Protein AF-A0A9E5MM78-F1 (afdb_monomer)

Mean predicted aligned error: 7.5 Å

pLDDT: mean 88.52, std 11.41, range [30.41, 98.44]

Solvent-accessible surface area (backbone atoms only — not comparable to full-atom values): 12948 Å² total; per-residue (Å²): 134,54,75,70,56,55,54,50,53,49,54,50,40,41,48,55,52,47,56,55,36,71,78,49,57,74,68,38,81,74,36,42,69,64,54,48,19,64,72,56,70,44,56,60,71,53,48,53,52,39,47,53,52,35,34,74,68,32,41,31,45,81,45,82,66,92,92,35,31,38,22,24,32,66,62,52,69,67,60,52,31,53,54,52,28,59,53,51,69,74,44,94,70,60,67,64,60,58,55,50,52,53,42,56,51,48,27,53,50,39,29,60,43,4,70,64,51,43,72,68,46,35,54,49,31,52,51,53,46,53,58,56,68,68,59,55,59,77,56,42,67,66,57,53,51,52,50,52,50,52,51,50,54,54,51,46,63,72,61,68,46,66,70,61,51,52,55,50,48,31,53,48,55,32,44,51,71,76,53,60,81,80,60,79,89,45,55,86,36,70,71,43,29,52,47,45,52,52,46,48,55,32,50,49,51,28,39,46,16,27,44,75,33,38,34,70,56,12,34,54,31,42,50,52,43,49,51,51,52,49,44,73,69,55,62,84,78,81,126

Radius of gyration: 24.14 Å; Cα contacts (8 Å, |Δi|>4): 253; chains: 1; bounding box: 54×36×67 Å

Sequence (239 aa):
MSPKQAKNNMNTAAQELRDLIWNRSDGDLLGSEDDLTDLLRVSRPTVRQVARLLEREGLLKVKRGINGGYFASRPSVEVIENSVSAYLKMLDVDTEDVTEIASVMWMTIVKKAASSPTEETRQLMAKLRSDVLSVTDEATFDDILAIEEENRREIFKLINSPYIELIFHINRTFTFTQFPSIPASLDGSEEHREFVRAWRKAKLLEIEAISEGDVALGEMVARHNRNLFHKRLWGHGRL

InterPro domains:
  IPR000524 Transcription regulator HTH, GntR [PF00392] (12-65)
  IPR000524 Transcription regulator HTH, GntR [PR00035] (30-44)
  IPR000524 Transcription regulator HTH, GntR [PR00035] (44-60)
  IPR000524 Transcription regulator HTH, GntR [PS50949] (7-75)
  IPR000524 Transcription regulator HTH, GntR [SM00345] (13-72)
  IPR036388 Winged helix-lik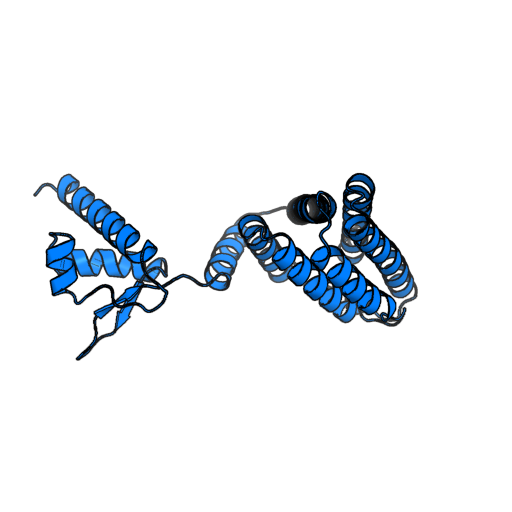e DNA-binding domain superfamily [G3DSA:1.10.10.10] (10-153)
  IPR036390 Winged helix DNA-binding domain superfamily [SSF46785] (7-76)

Organism: NCBI:txid1470433

Secondary structure (DSSP, 8-state):
--HHHHHHHHHHHHHHHHHHHHTS-TT-EEE-HHHHHHHHTS-HHHHHHHHHHHHHTTSEEEEPSTT-EEEE----HHHHHHHHHHHHTTS---HHHHHHHHHHHHHHHHHHHHTS--HHHHHHHHHHHHHHHH--TT--HHHHHHHHHHHHHHHHHHHT-HHHHHHHHHHHHHHHHHS----GGGTTSHHHHHHHHHHHHHHHHHHHHHHHT-HHHHHHHHHHHHHHHHHHHHTTS--

Nearest PDB structures (foldseek):
  6wfq-assembly1_C  TM=6.690E-01  e=3.239E-07  Escherichia coli
  6on4-assembly1_B  TM=5.024E-01  e=2.656E-07  Escherichia coli K-12
  2di3-assembly1_B  TM=5.887E-01  e=1.100E-05  Corynebacterium glutamicum
  7u5q-assembly2_B  TM=4.867E-01  e=9.474E-06  Brucella melitensis ATCC 23457
  3cuo-assembly2_C  TM=5.024E-01  e=5.246E-01  unclassified

Foldseek 3Di:
DDPVVVVVLLVQLLVVVLVLLVVDDAFAFSDALVVSCVVSVHDSVSSVVSQVVCVVVQQWDFDDDDPTHITGGDDDLVNVLVVLLVVVVVPPDDPVVLLVVLLVLQLVLLLLLLQDPDPVLLVLLVVLLVLLVPDDLLDAPVNVVVSVVVNVVVSCVVSVDVVSVSVSSSSVSNCCVVPPFDQRVCRPPPVSSVLSVQLSVLSNQLSVSSNNSVSVSNSVSSNVNSVSVCCSRPVVPDD

Structure (mmCIF, N/CA/C/O backbone):
data_AF-A0A9E5MM78-F1
#
_entry.id   AF-A0A9E5MM78-F1
#
loop_
_atom_site.group_PDB
_atom_site.id
_atom_site.type_symbol
_atom_site.label_atom_id
_atom_site.label_alt_id
_atom_site.label_comp_id
_atom_site.label_asym_id
_atom_site.label_entity_id
_atom_site.label_seq_id
_atom_site.pdbx_PDB_ins_code
_atom_site.Cartn_x
_atom_site.Cartn_y
_atom_site.Cartn_z
_atom_site.occupancy
_atom_site.B_iso_or_equiv
_atom_site.auth_seq_id
_atom_site.auth_comp_id
_atom_site.auth_asym_id
_atom_site.auth_atom_id
_atom_site.pdbx_PDB_model_num
ATOM 1 N N . MET A 1 1 ? -14.854 -8.547 44.047 1.00 54.78 1 MET A N 1
ATOM 2 C CA . MET A 1 1 ? -14.703 -9.182 42.715 1.00 54.78 1 MET A CA 1
ATOM 3 C C . MET A 1 1 ? -13.436 -10.022 42.698 1.00 54.78 1 MET A C 1
ATOM 5 O O . MET A 1 1 ? -12.435 -9.572 43.238 1.00 54.78 1 MET A O 1
ATOM 9 N N . SER A 1 2 ? -13.466 -11.214 42.095 1.00 61.72 2 SER A N 1
ATOM 10 C CA . SER A 1 2 ? -12.255 -12.030 41.896 1.00 61.72 2 SER A CA 1
ATOM 11 C C . SER A 1 2 ? -11.319 -11.383 40.854 1.00 61.72 2 SER A C 1
ATOM 13 O O . SER A 1 2 ? -11.825 -10.796 39.892 1.00 61.72 2 SER A O 1
ATOM 15 N N . PRO A 1 3 ? -9.979 -11.520 40.962 1.00 64.44 3 PRO A N 1
ATOM 16 C CA . PRO A 1 3 ? -9.029 -11.012 39.963 1.00 64.44 3 PRO A CA 1
ATOM 17 C C . PRO A 1 3 ? -9.338 -11.473 38.529 1.00 64.44 3 PRO A C 1
ATOM 19 O O . PRO A 1 3 ? -9.162 -10.718 37.574 1.00 64.44 3 PRO A O 1
ATOM 22 N N . LYS A 1 4 ? -9.869 -12.695 38.372 1.00 61.25 4 LYS A N 1
ATOM 23 C CA . LYS A 1 4 ? -10.260 -13.264 37.071 1.00 61.25 4 LYS A CA 1
ATOM 24 C C . LYS A 1 4 ? -11.494 -12.569 36.477 1.00 61.25 4 LYS A C 1
ATOM 26 O O . LYS A 1 4 ? -11.539 -12.347 35.273 1.00 61.25 4 LYS A O 1
ATOM 31 N N . GLN A 1 5 ? -12.457 -12.170 37.314 1.00 63.44 5 GLN A N 1
ATOM 32 C CA . GLN A 1 5 ? -13.645 -11.408 36.895 1.00 63.44 5 GLN A CA 1
ATOM 33 C C . GLN A 1 5 ? -13.299 -9.958 36.541 1.00 63.44 5 GLN A C 1
ATOM 35 O O . GLN A 1 5 ? -13.778 -9.449 35.536 1.00 63.44 5 GLN A O 1
ATOM 40 N N . ALA A 1 6 ? -12.424 -9.308 37.315 1.00 64.12 6 ALA A N 1
ATOM 41 C CA . ALA A 1 6 ? -11.963 -7.951 37.011 1.00 64.12 6 ALA A CA 1
ATOM 42 C C . ALA A 1 6 ? -11.225 -7.878 35.663 1.00 64.12 6 ALA A C 1
ATOM 44 O O . ALA A 1 6 ? -11.483 -6.980 34.863 1.00 64.12 6 ALA A O 1
ATOM 45 N N . LYS A 1 7 ? -10.365 -8.864 35.375 1.00 66.06 7 LYS A N 1
ATOM 46 C CA . LYS A 1 7 ? -9.655 -8.964 34.092 1.00 66.06 7 LYS A CA 1
ATOM 47 C C . LYS A 1 7 ? -10.608 -9.214 32.914 1.00 66.06 7 LYS A C 1
ATOM 49 O O . LYS A 1 7 ? -10.404 -8.653 31.843 1.00 66.06 7 LYS A O 1
ATOM 54 N N . ASN A 1 8 ? -11.667 -9.999 33.124 1.00 75.25 8 ASN A N 1
ATOM 55 C CA . ASN A 1 8 ? -12.680 -10.263 32.100 1.00 75.25 8 ASN A CA 1
ATOM 56 C C . ASN A 1 8 ? -13.515 -9.011 31.770 1.00 75.25 8 ASN A C 1
ATOM 58 O O . ASN A 1 8 ? -13.733 -8.702 30.601 1.00 75.25 8 ASN A O 1
ATOM 62 N N . ASN A 1 9 ? -13.901 -8.239 32.791 1.00 82.88 9 ASN A N 1
ATOM 63 C CA . ASN A 1 9 ? -14.647 -6.991 32.605 1.00 82.88 9 ASN A CA 1
ATOM 64 C C . ASN A 1 9 ? -13.817 -5.927 31.872 1.00 82.88 9 ASN A C 1
ATOM 66 O O . ASN A 1 9 ? -14.345 -5.222 31.021 1.00 82.88 9 ASN A O 1
ATOM 70 N N . MET A 1 10 ? -12.513 -5.838 32.152 1.00 88.12 10 MET A N 1
ATOM 71 C CA . MET A 1 10 ? -11.621 -4.906 31.453 1.00 88.12 10 MET A CA 1
ATOM 72 C C . MET A 1 10 ? -11.446 -5.269 29.972 1.00 88.12 10 MET A C 1
ATOM 74 O O . MET A 1 10 ? -11.490 -4.384 29.124 1.00 88.12 10 MET A O 1
ATOM 78 N N . ASN A 1 11 ? -11.274 -6.555 29.649 1.00 90.75 11 ASN A N 1
ATOM 79 C CA . ASN A 1 11 ? -11.184 -7.003 28.257 1.00 90.75 11 ASN A CA 1
ATOM 80 C C . ASN A 1 11 ? -12.489 -6.743 27.491 1.00 90.75 11 ASN A C 1
ATOM 82 O O . ASN A 1 11 ? -12.440 -6.317 26.342 1.00 90.75 11 ASN A O 1
ATOM 86 N N . THR A 1 12 ? -13.635 -6.961 28.141 1.00 94.25 12 THR A N 1
ATOM 87 C CA . THR A 1 12 ? -14.959 -6.694 27.557 1.00 94.25 12 THR A CA 1
ATOM 88 C C . THR A 1 12 ? -15.141 -5.202 27.282 1.00 94.25 12 THR A C 1
ATOM 90 O O . THR A 1 12 ? -15.419 -4.829 26.150 1.00 94.25 12 THR A O 1
ATOM 93 N N . ALA A 1 13 ? -14.854 -4.338 28.263 1.00 94.88 13 ALA A N 1
ATOM 94 C CA . ALA A 1 13 ? -14.911 -2.886 28.086 1.00 94.88 13 ALA A CA 1
ATOM 95 C C . ALA A 1 13 ? -13.942 -2.383 26.999 1.00 94.88 13 ALA A C 1
ATOM 97 O O . ALA A 1 13 ? -14.259 -1.454 26.262 1.00 94.88 13 ALA A O 1
ATOM 98 N N . ALA A 1 14 ? -12.764 -3.004 26.869 1.00 95.25 14 ALA A N 1
ATOM 99 C CA . ALA A 1 14 ? -11.843 -2.705 25.776 1.00 95.25 14 ALA A CA 1
ATOM 100 C C . ALA A 1 14 ? -12.408 -3.097 24.412 1.00 95.25 14 ALA A C 1
ATOM 102 O O . ALA A 1 14 ? -12.233 -2.347 23.457 1.00 95.25 14 ALA A O 1
ATOM 103 N N . GLN A 1 15 ? -13.083 -4.241 24.313 1.00 95.81 15 GLN A N 1
ATOM 104 C CA . GLN A 1 15 ? -13.717 -4.664 23.071 1.00 95.81 15 GLN A CA 1
ATOM 105 C C . GLN A 1 15 ? -14.887 -3.750 22.690 1.00 95.81 15 GLN A C 1
ATOM 107 O O . GLN A 1 15 ? -14.923 -3.273 21.563 1.00 95.81 15 GLN A O 1
ATOM 112 N N . GLU A 1 16 ? -15.766 -3.412 23.634 1.00 96.00 16 GLU A N 1
ATOM 113 C CA . GLU A 1 16 ? -16.890 -2.496 23.392 1.00 96.00 16 GLU A CA 1
ATOM 114 C C . GLU A 1 16 ? -16.418 -1.096 22.971 1.00 96.00 16 GLU A C 1
ATOM 116 O O . GLU A 1 16 ? -16.969 -0.498 22.045 1.00 96.00 16 GLU A O 1
ATOM 121 N N . LEU A 1 17 ? -15.360 -0.569 23.601 1.00 96.12 17 LEU A N 1
ATOM 122 C CA . LEU A 1 17 ? -14.796 0.717 23.193 1.00 96.12 17 LEU A CA 1
ATOM 123 C C . LEU A 1 17 ? -14.136 0.640 21.806 1.00 96.12 17 LEU A C 1
ATOM 125 O O . LEU A 1 17 ? -14.220 1.609 21.052 1.00 96.12 17 LEU A O 1
ATOM 129 N N . ARG A 1 18 ? -13.534 -0.498 21.425 1.00 95.75 18 ARG A N 1
ATOM 130 C CA . ARG A 1 18 ? -13.067 -0.712 20.042 1.00 95.75 18 ARG A CA 1
ATOM 131 C C . ARG A 1 18 ? -14.227 -0.720 19.049 1.00 95.75 18 ARG A C 1
ATOM 133 O O . ARG A 1 18 ? -14.139 -0.031 18.036 1.00 95.75 18 ARG A O 1
ATOM 140 N N . ASP A 1 19 ? -15.318 -1.413 19.366 1.00 95.44 19 ASP A N 1
ATOM 141 C CA . ASP A 1 19 ? -16.523 -1.442 18.530 1.00 95.44 19 ASP A CA 1
ATOM 142 C C . ASP A 1 19 ? -17.092 -0.030 18.326 1.00 95.44 19 ASP A C 1
ATOM 144 O O . ASP A 1 19 ? -17.461 0.346 17.210 1.00 95.44 19 ASP A O 1
ATOM 148 N N . LEU A 1 20 ? -17.097 0.797 19.376 1.00 95.38 20 LEU A N 1
ATOM 149 C CA . LEU A 1 20 ? -17.487 2.203 19.272 1.00 95.38 20 LEU A CA 1
ATOM 150 C C . LEU A 1 20 ? -16.555 2.992 18.337 1.00 95.38 20 LEU A C 1
ATOM 152 O O . LEU A 1 20 ? -17.039 3.743 17.491 1.00 95.38 20 LEU A O 1
ATOM 156 N N . ILE A 1 21 ? -15.236 2.815 18.468 1.00 96.06 21 ILE A N 1
ATOM 157 C CA . ILE A 1 21 ? -14.229 3.491 17.633 1.00 96.06 21 ILE A CA 1
ATOM 158 C C . ILE A 1 21 ? -14.397 3.123 16.151 1.00 96.06 21 ILE A C 1
ATOM 160 O O . ILE A 1 21 ? -14.343 4.008 15.297 1.00 96.06 21 ILE A O 1
ATOM 164 N N . TRP A 1 22 ? -14.634 1.849 15.822 1.00 92.94 22 TRP A N 1
ATOM 165 C CA . TRP A 1 22 ? -14.784 1.402 14.428 1.00 92.94 22 TRP A CA 1
ATOM 166 C C . TRP A 1 22 ? -15.995 2.015 13.716 1.00 92.94 22 TRP A C 1
ATOM 168 O O . TRP A 1 22 ? -15.970 2.177 12.496 1.00 92.94 22 TRP A O 1
ATOM 178 N N . ASN A 1 23 ? -17.013 2.428 14.474 1.00 93.62 23 ASN A N 1
ATOM 179 C CA . ASN A 1 23 ? -18.215 3.096 13.969 1.00 93.62 23 ASN A CA 1
ATOM 180 C C . ASN A 1 23 ? -18.102 4.635 13.940 1.00 93.62 23 ASN A C 1
ATOM 182 O O . ASN A 1 23 ? -19.111 5.338 13.811 1.00 93.62 23 ASN A O 1
ATOM 186 N N . ARG A 1 24 ? -16.887 5.175 14.083 1.00 94.19 24 ARG A N 1
ATOM 187 C CA . ARG A 1 24 ? -16.601 6.613 14.081 1.00 94.19 24 ARG A CA 1
ATOM 188 C C . ARG A 1 24 ? -15.549 6.987 13.036 1.00 94.19 24 ARG A C 1
ATOM 190 O O . ARG A 1 24 ? -14.736 6.163 12.593 1.00 94.19 24 ARG A O 1
ATOM 197 N N . SER A 1 25 ? -15.594 8.246 12.617 1.00 93.75 25 SER A N 1
ATOM 198 C CA . SER A 1 25 ? -14.561 8.853 11.781 1.00 93.75 25 SER A CA 1
ATOM 199 C C . SER A 1 25 ? -13.344 9.203 12.634 1.00 93.75 25 SER A C 1
ATOM 201 O O . SER A 1 25 ? -13.445 9.362 13.852 1.00 93.75 25 SER A O 1
ATOM 203 N N . ASP A 1 26 ? -12.175 9.303 12.002 1.00 94.06 26 ASP A N 1
ATOM 204 C CA . ASP A 1 26 ? -10.974 9.771 12.695 1.00 94.06 26 ASP A CA 1
ATOM 205 C C . ASP A 1 26 ? -11.213 11.166 13.298 1.00 94.06 26 ASP A C 1
ATOM 207 O O . ASP A 1 26 ? -11.726 12.060 12.628 1.00 94.06 26 ASP A O 1
ATOM 211 N N . GLY A 1 27 ? -10.867 11.344 14.574 1.00 94.38 27 GLY A N 1
ATOM 212 C CA . GLY A 1 27 ? -11.044 12.603 15.295 1.00 94.38 27 GLY A CA 1
ATOM 213 C C . GLY A 1 27 ? -12.432 12.844 15.900 1.00 94.38 27 GLY A C 1
ATOM 214 O O . GLY A 1 27 ? -12.582 13.835 16.617 1.00 94.38 27 GLY A O 1
ATOM 215 N N . ASP A 1 28 ? -13.415 11.964 15.686 1.00 96.44 28 ASP A N 1
ATOM 216 C CA . ASP A 1 28 ? -14.741 12.088 16.304 1.00 96.44 28 ASP A CA 1
ATOM 217 C C . ASP A 1 28 ? -14.668 11.957 17.833 1.00 96.44 28 ASP A C 1
ATOM 219 O O . ASP A 1 28 ? -13.920 11.138 18.375 1.00 96.44 28 ASP A O 1
ATOM 223 N N . LEU A 1 29 ? -15.492 12.731 18.546 1.00 95.62 29 LEU A N 1
ATOM 224 C CA . LEU A 1 29 ? -15.640 12.607 19.996 1.00 95.62 29 LEU A CA 1
ATOM 225 C C . LEU A 1 29 ? -16.394 11.309 20.341 1.00 95.62 29 LEU A C 1
ATOM 227 O O . LEU A 1 29 ? -17.525 11.096 19.906 1.00 95.62 29 LEU A O 1
ATOM 231 N N . LEU A 1 30 ? -15.774 10.463 21.163 1.00 96.31 30 LEU A N 1
ATOM 232 C CA . LEU A 1 30 ? -16.371 9.244 21.720 1.00 96.31 30 LEU A CA 1
ATOM 233 C C . LEU A 1 30 ? -17.187 9.540 22.983 1.00 96.31 30 LEU A C 1
ATOM 235 O O . LEU A 1 30 ? -18.154 8.840 23.264 1.00 96.31 30 LEU A O 1
ATOM 239 N N . GLY A 1 31 ? -16.787 10.570 23.732 1.00 95.69 31 GLY A N 1
ATOM 240 C CA . GLY A 1 31 ? -17.445 11.019 24.956 1.00 95.69 31 GLY A CA 1
ATOM 241 C C . GLY A 1 31 ? -16.460 11.564 25.988 1.00 95.69 31 GLY A C 1
ATOM 242 O O . GLY A 1 31 ? -15.235 11.533 25.807 1.00 95.69 31 GLY A O 1
ATOM 243 N N . SER A 1 32 ? -17.006 12.073 27.086 1.00 95.44 32 SER A N 1
ATOM 244 C CA . SER A 1 32 ? -16.267 12.366 28.310 1.00 95.44 32 SER A CA 1
ATOM 245 C C . SER A 1 32 ? -15.936 11.081 29.085 1.00 95.44 32 SER A C 1
ATOM 247 O O . SER A 1 32 ? -16.366 9.981 28.743 1.00 95.44 32 SER A O 1
ATOM 249 N N . GLU A 1 33 ? -15.147 11.205 30.154 1.00 94.62 33 GLU A N 1
ATOM 250 C CA . GLU A 1 33 ? -14.875 10.072 31.050 1.00 94.62 33 GLU A CA 1
ATOM 251 C C . GLU A 1 33 ? -16.143 9.529 31.709 1.00 94.62 33 GLU A C 1
ATOM 253 O O . GLU A 1 33 ? -16.241 8.323 31.937 1.00 94.62 33 GLU A O 1
ATOM 258 N N . ASP A 1 34 ? -17.100 10.409 31.994 1.00 94.06 34 ASP A N 1
ATOM 259 C CA . ASP A 1 34 ? -18.373 10.032 32.595 1.00 94.06 34 ASP A CA 1
ATOM 260 C C . ASP A 1 34 ? -19.259 9.311 31.584 1.00 94.06 34 ASP A C 1
ATOM 262 O O . ASP A 1 34 ? -19.712 8.206 31.874 1.00 94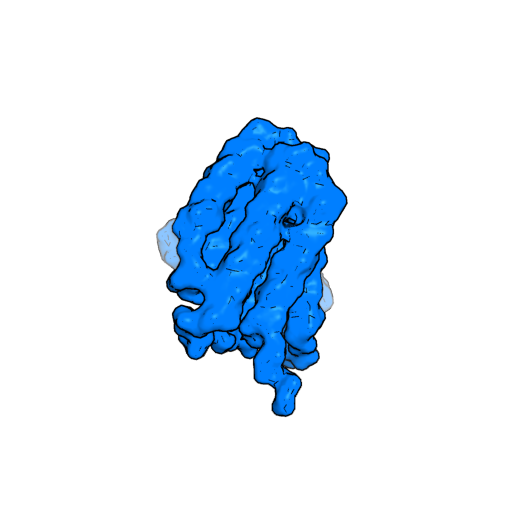.06 34 ASP A O 1
ATOM 266 N N . ASP A 1 35 ? -19.357 9.827 30.355 1.00 96.00 35 ASP A N 1
ATOM 267 C CA . ASP A 1 35 ? -20.109 9.162 29.282 1.00 96.00 35 ASP A CA 1
ATOM 268 C C . ASP A 1 35 ? -19.596 7.735 29.034 1.00 96.00 35 ASP A C 1
ATOM 270 O O . ASP A 1 35 ? -20.380 6.796 28.905 1.00 96.00 35 ASP A O 1
ATOM 274 N N . LEU A 1 36 ? -18.269 7.543 29.004 1.00 95.88 36 LEU A N 1
ATOM 275 C CA . LEU A 1 36 ? -17.674 6.219 28.804 1.00 95.88 36 LEU A CA 1
ATOM 276 C C . LEU A 1 36 ? -17.792 5.310 30.035 1.00 95.88 36 LEU A C 1
ATOM 278 O O . LEU A 1 36 ? -17.868 4.093 29.879 1.00 95.88 36 LEU A O 1
ATOM 282 N N . THR A 1 37 ? -17.809 5.870 31.247 1.00 95.56 37 THR A N 1
ATOM 283 C CA . THR A 1 37 ? -18.061 5.105 32.482 1.00 95.56 37 THR A CA 1
ATOM 284 C C . THR A 1 37 ? -19.475 4.530 32.457 1.00 95.56 37 THR A C 1
ATOM 286 O O . THR A 1 37 ? -19.656 3.338 32.719 1.00 95.56 37 THR A O 1
ATOM 289 N N . ASP A 1 38 ? -20.454 5.350 32.077 1.00 95.19 38 ASP A N 1
ATOM 290 C CA . ASP A 1 38 ? -21.859 4.957 31.997 1.00 95.19 38 ASP A CA 1
ATOM 291 C C . ASP A 1 38 ? -22.109 3.977 30.845 1.00 95.19 38 ASP A C 1
ATOM 293 O O . ASP A 1 38 ? -22.768 2.950 31.034 1.00 95.19 38 ASP A O 1
ATOM 297 N N . LEU A 1 39 ? -21.525 4.247 29.671 1.00 94.19 39 LEU A N 1
ATOM 298 C CA . LEU A 1 39 ? -21.649 3.398 28.486 1.00 94.19 39 LEU A CA 1
ATOM 299 C C . LEU A 1 39 ? -21.068 1.998 28.721 1.00 94.19 39 LEU A C 1
ATOM 301 O O . LEU A 1 39 ? -21.753 1.005 28.489 1.00 94.19 39 LEU A O 1
ATOM 305 N N . LEU A 1 40 ? -19.822 1.925 29.197 1.00 94.31 40 LEU A N 1
ATOM 306 C CA . LEU A 1 40 ? -19.086 0.667 29.371 1.00 94.31 40 LEU A CA 1
ATOM 307 C C . LEU A 1 40 ? -19.406 -0.022 30.707 1.00 94.31 40 LEU A C 1
ATOM 309 O O . LEU A 1 40 ? -18.948 -1.136 30.957 1.00 94.31 40 LEU A O 1
ATOM 313 N N . ARG A 1 41 ? -20.158 0.640 31.598 1.00 94.19 41 ARG A N 1
ATOM 314 C CA . ARG A 1 41 ? -20.539 0.146 32.935 1.00 94.19 41 ARG A CA 1
ATOM 315 C C . ARG A 1 41 ? -19.338 -0.295 33.778 1.00 94.19 41 ARG A C 1
ATOM 317 O O . ARG A 1 41 ? -19.388 -1.295 34.502 1.00 94.19 41 ARG A O 1
ATOM 324 N N . VAL A 1 42 ? -18.243 0.458 33.699 1.00 94.62 42 VAL A N 1
ATOM 325 C CA . VAL A 1 42 ? -17.013 0.215 34.466 1.00 94.62 42 VAL A CA 1
ATOM 326 C C . VAL A 1 42 ? -16.580 1.463 35.222 1.00 94.62 42 VAL A C 1
ATOM 328 O O . VAL A 1 42 ? -16.979 2.574 34.910 1.00 94.62 42 VAL A O 1
ATOM 331 N N . SER A 1 43 ? -15.731 1.294 36.235 1.00 94.62 43 SER A N 1
ATOM 332 C CA . SER A 1 43 ? -15.222 2.426 37.015 1.00 94.62 43 SER A CA 1
ATOM 333 C C . SER A 1 43 ? -14.342 3.367 36.176 1.00 94.62 43 SER A C 1
ATOM 335 O O . SER A 1 43 ? -13.636 2.907 35.275 1.00 94.62 43 SER A O 1
ATOM 337 N N . ARG A 1 44 ? -14.270 4.659 36.534 1.00 94.00 44 ARG A N 1
ATOM 338 C CA . ARG A 1 44 ? -13.367 5.633 35.882 1.00 94.00 44 ARG A CA 1
ATOM 339 C C . ARG A 1 44 ? -11.904 5.152 35.788 1.00 94.00 44 ARG A C 1
ATOM 341 O O . ARG A 1 44 ? -11.303 5.295 34.724 1.00 94.00 44 ARG A O 1
ATOM 348 N N . PRO A 1 45 ? -11.294 4.537 36.830 1.00 95.00 45 PRO A N 1
ATOM 349 C CA . PRO A 1 45 ? -9.964 3.937 36.696 1.00 95.00 45 PRO A CA 1
ATOM 350 C C . PRO A 1 45 ? -9.873 2.868 35.599 1.00 95.00 45 PRO A C 1
ATOM 352 O O . PRO A 1 45 ? -8.864 2.809 34.898 1.00 95.00 45 PRO A O 1
ATOM 355 N N . THR A 1 46 ? -10.916 2.052 35.427 1.00 94.50 46 THR A N 1
ATOM 356 C CA . THR A 1 46 ? -10.989 1.043 34.361 1.00 94.50 46 THR A CA 1
ATOM 357 C C . THR A 1 46 ? -11.104 1.701 32.988 1.00 94.50 46 THR A C 1
ATOM 359 O O . THR A 1 46 ? -10.349 1.319 32.099 1.00 94.50 46 THR A O 1
ATOM 362 N N . VAL A 1 47 ? -11.947 2.733 32.827 1.00 95.56 47 VAL A N 1
ATOM 363 C CA . VAL A 1 47 ? -12.020 3.525 31.581 1.00 95.56 47 VAL A CA 1
ATOM 364 C C . VAL A 1 47 ? -10.642 4.071 31.215 1.00 95.56 47 VAL A C 1
ATOM 366 O O . VAL A 1 47 ? -10.180 3.871 30.097 1.00 95.56 47 VAL A O 1
ATOM 369 N N . ARG A 1 48 ? -9.921 4.675 32.169 1.00 95.12 48 ARG A N 1
ATOM 370 C CA . ARG A 1 48 ? -8.561 5.194 31.938 1.00 95.12 48 ARG A CA 1
ATOM 371 C C . ARG A 1 48 ? -7.566 4.104 31.541 1.00 95.12 48 ARG A C 1
ATOM 373 O O . ARG A 1 48 ? -6.699 4.356 30.711 1.00 95.12 48 ARG A O 1
ATOM 380 N N . GLN A 1 49 ? -7.642 2.916 32.142 1.00 95.38 49 GLN A N 1
ATOM 381 C CA . GLN A 1 49 ? -6.768 1.791 31.784 1.00 95.38 49 GLN A CA 1
ATOM 382 C C . GLN A 1 49 ? -7.049 1.285 30.369 1.00 95.38 49 GLN A C 1
ATOM 384 O O . GLN A 1 49 ? -6.111 1.107 29.593 1.00 95.38 49 GLN A O 1
ATOM 389 N N . VAL A 1 50 ? -8.325 1.102 30.029 1.00 96.31 50 VAL A N 1
ATOM 390 C CA . VAL A 1 50 ? -8.756 0.700 28.689 1.00 96.31 50 VAL A CA 1
ATOM 391 C C . VAL A 1 50 ? -8.357 1.758 27.661 1.00 96.31 50 VAL A C 1
ATOM 393 O O . VAL A 1 50 ? -7.736 1.432 26.656 1.00 96.31 50 VAL A O 1
ATOM 396 N N . ALA A 1 51 ? -8.619 3.034 27.933 1.00 95.62 51 ALA A N 1
ATOM 397 C CA . ALA A 1 51 ? -8.256 4.122 27.037 1.00 95.62 51 ALA A CA 1
ATOM 398 C C . ALA A 1 51 ? -6.743 4.212 26.807 1.00 95.62 51 ALA A C 1
ATOM 400 O O . ALA A 1 51 ? -6.325 4.376 25.671 1.00 95.62 51 ALA A O 1
ATOM 401 N N . ARG A 1 52 ? -5.911 4.032 27.845 1.00 94.44 52 ARG A N 1
ATOM 402 C CA . ARG A 1 52 ? -4.444 3.967 27.691 1.00 94.44 52 ARG A CA 1
ATOM 403 C C . ARG A 1 52 ? -3.997 2.795 26.819 1.00 94.44 52 ARG A C 1
ATOM 405 O O . ARG A 1 52 ? -3.041 2.935 26.062 1.00 94.44 52 ARG A O 1
ATOM 412 N N . LEU A 1 53 ? -4.655 1.639 26.940 1.00 93.75 53 LEU A N 1
ATOM 413 C CA . LEU A 1 53 ? -4.386 0.487 26.078 1.00 93.75 53 LEU A CA 1
ATOM 414 C C . LEU A 1 53 ? -4.688 0.830 24.613 1.00 93.75 53 LEU A C 1
ATOM 416 O O . LEU A 1 53 ? -3.828 0.628 23.761 1.00 93.75 53 LEU A O 1
ATOM 420 N N . LEU A 1 54 ? -5.871 1.386 24.340 1.00 93.69 54 LEU A N 1
ATOM 421 C CA . LEU A 1 54 ? -6.302 1.731 22.982 1.00 93.69 54 LEU A CA 1
ATOM 422 C C . LEU A 1 54 ? -5.537 2.926 22.395 1.00 93.69 54 LEU A C 1
ATOM 424 O O . LEU A 1 54 ? -5.300 2.967 21.194 1.00 93.69 54 LEU A O 1
ATOM 428 N N . GLU A 1 55 ? -5.089 3.866 23.228 1.00 92.75 55 GLU A N 1
ATOM 429 C CA . GLU A 1 55 ? -4.209 4.968 22.825 1.00 92.75 55 GLU A CA 1
ATOM 430 C C . GLU A 1 55 ? -2.832 4.447 22.396 1.00 92.75 55 GLU A C 1
ATOM 432 O O . GLU A 1 55 ? -2.308 4.866 21.367 1.00 92.75 55 GLU A O 1
ATOM 437 N N . ARG A 1 56 ? -2.279 3.450 23.104 1.00 88.25 56 ARG A N 1
ATOM 438 C CA . ARG A 1 56 ? -1.041 2.764 22.691 1.00 88.25 56 ARG A CA 1
ATOM 439 C C . ARG A 1 56 ? -1.206 1.978 21.386 1.00 88.25 56 ARG A C 1
ATOM 441 O O . ARG A 1 56 ? -0.254 1.869 20.626 1.00 88.25 56 ARG A O 1
ATOM 448 N N . GLU A 1 57 ? -2.391 1.427 21.135 1.00 86.81 57 GLU A N 1
ATOM 449 C CA . GLU A 1 57 ? -2.745 0.780 19.861 1.00 86.81 57 GLU A CA 1
ATOM 450 C C . GLU A 1 57 ? -3.018 1.802 18.734 1.00 86.81 57 GLU A C 1
ATOM 452 O O . GLU A 1 57 ? -3.243 1.410 17.592 1.00 86.81 57 GLU A O 1
ATOM 457 N N . GLY A 1 58 ? -3.007 3.108 19.032 1.00 88.75 58 GLY A N 1
ATOM 458 C CA . GLY A 1 58 ? -3.281 4.180 18.070 1.00 88.75 58 GLY A CA 1
ATOM 459 C C . GLY A 1 58 ? -4.763 4.364 17.722 1.00 88.75 58 GLY A C 1
ATOM 460 O O . GLY A 1 58 ? -5.083 5.163 16.841 1.00 88.75 58 GLY A O 1
ATOM 461 N N . LEU A 1 59 ? -5.662 3.654 18.412 1.00 93.38 59 LEU A N 1
ATOM 462 C CA . LEU A 1 59 ? -7.109 3.637 18.164 1.00 93.38 59 LEU A CA 1
ATOM 463 C C . LEU A 1 59 ? -7.861 4.781 18.863 1.00 93.38 59 LEU A C 1
ATOM 465 O O . LEU A 1 59 ? -9.019 5.061 18.558 1.00 93.38 59 LEU A O 1
ATOM 469 N N . LEU A 1 60 ? -7.218 5.447 19.822 1.00 94.69 60 LEU A N 1
ATOM 470 C CA . LEU A 1 60 ? -7.831 6.492 20.635 1.00 94.69 60 LEU A CA 1
ATOM 471 C C . LEU A 1 60 ? -6.840 7.632 20.908 1.00 94.69 60 LEU A C 1
ATOM 473 O O . LEU A 1 60 ? -5.647 7.391 21.055 1.00 94.69 60 LEU A O 1
ATOM 477 N N . LYS A 1 61 ? -7.333 8.870 21.020 1.00 95.00 61 LYS A N 1
ATOM 478 C CA . LYS A 1 61 ? -6.575 10.026 21.538 1.00 95.00 61 LYS A CA 1
ATOM 479 C C . LYS A 1 61 ? -7.306 10.657 22.717 1.00 95.00 61 LYS A C 1
ATOM 481 O O . LYS A 1 61 ? -8.508 10.908 22.631 1.00 95.00 61 LYS A O 1
ATOM 486 N N . VAL A 1 62 ? -6.589 10.976 23.794 1.00 95.06 62 VAL A N 1
ATOM 487 C CA . VAL A 1 62 ? -7.162 11.692 24.946 1.00 95.06 62 VAL A CA 1
ATOM 488 C C . VAL A 1 62 ? -6.770 13.171 24.912 1.00 95.06 62 VAL A C 1
ATOM 490 O O . VAL A 1 62 ? -5.590 13.511 24.988 1.00 95.06 62 VAL A O 1
ATOM 493 N N . LYS A 1 63 ? -7.753 14.082 24.872 1.00 94.38 63 LYS A N 1
ATOM 494 C CA . LYS A 1 63 ? -7.509 15.526 25.069 1.00 94.38 63 LYS A CA 1
ATOM 495 C C . LYS A 1 63 ? -7.906 15.938 26.483 1.00 94.38 63 LYS A C 1
ATOM 497 O O . LYS A 1 63 ? -9.004 15.628 26.938 1.00 94.38 63 LYS A O 1
ATOM 502 N N . ARG A 1 64 ? -7.018 16.650 27.183 1.00 89.25 64 ARG A N 1
ATOM 503 C CA . ARG A 1 64 ? -7.256 17.162 28.547 1.00 89.25 64 ARG A CA 1
ATOM 504 C C . ARG A 1 64 ? -7.856 18.572 28.511 1.00 89.25 64 ARG A C 1
ATOM 506 O O . ARG A 1 64 ? -7.548 19.335 27.604 1.00 89.25 64 ARG A O 1
ATOM 513 N N . GLY A 1 65 ? -8.620 18.931 29.546 1.00 84.00 65 GLY A N 1
ATOM 514 C CA . GLY A 1 65 ? -9.143 20.288 29.763 1.00 84.00 65 GLY A CA 1
ATOM 515 C C . GLY A 1 65 ? -10.653 20.42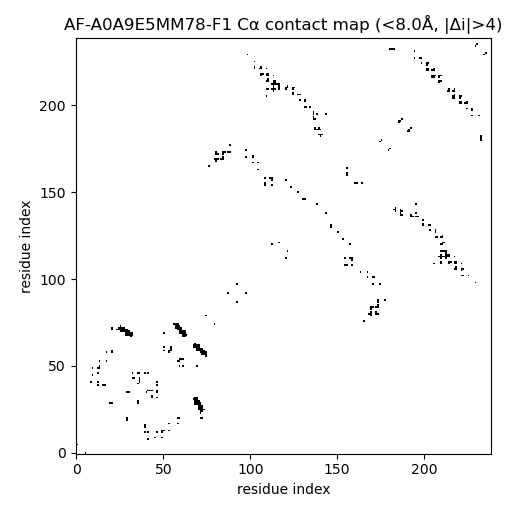5 29.543 1.00 84.00 65 GLY A C 1
ATOM 516 O O . GLY A 1 65 ? -11.355 19.436 29.342 1.00 84.00 65 GLY A O 1
ATOM 517 N N . ILE A 1 66 ? -11.144 21.666 29.606 1.00 72.19 66 ILE A N 1
ATOM 518 C CA . ILE A 1 66 ? -12.527 22.028 29.253 1.00 72.19 66 ILE A CA 1
ATOM 519 C C . ILE A 1 66 ? -12.721 21.728 27.761 1.00 72.19 66 ILE A C 1
ATOM 521 O O . ILE A 1 66 ? -11.897 22.140 26.947 1.00 72.19 66 ILE A O 1
ATOM 525 N N . ASN A 1 67 ? -13.771 20.978 27.415 1.00 77.44 67 ASN A N 1
ATOM 526 C CA . ASN A 1 67 ? -13.994 20.370 26.088 1.00 77.44 67 ASN A CA 1
ATOM 527 C C . ASN A 1 67 ? -12.981 19.272 25.697 1.00 77.44 67 ASN A C 1
ATOM 529 O O . ASN A 1 67 ? -12.848 18.924 24.522 1.00 77.44 67 ASN A O 1
ATOM 533 N N . GLY A 1 68 ? -12.254 18.726 26.676 1.00 87.12 68 GLY A N 1
ATOM 534 C CA . GLY A 1 68 ? -11.494 17.493 26.519 1.00 87.12 68 GLY A CA 1
ATOM 535 C C . GLY A 1 68 ? -12.401 16.266 26.399 1.00 87.12 68 GLY A C 1
ATOM 536 O O . GLY A 1 68 ? -13.625 16.358 26.438 1.00 87.12 68 GLY A O 1
ATOM 537 N N . GLY A 1 69 ? -11.792 15.096 26.265 1.00 94.38 69 GLY A N 1
ATOM 538 C CA . GLY A 1 69 ? -12.520 13.846 26.093 1.00 94.38 69 GLY A CA 1
ATOM 539 C C . GLY A 1 69 ? -11.688 12.789 25.393 1.00 94.38 69 GLY A C 1
ATOM 540 O O . GLY A 1 69 ? -10.477 12.943 25.192 1.00 94.38 69 GLY A O 1
ATOM 541 N N . TYR A 1 70 ? -12.369 11.716 25.027 1.00 97.00 70 TYR A N 1
ATOM 542 C CA . TYR A 1 70 ? -11.808 10.591 24.302 1.00 97.00 70 TYR A CA 1
ATOM 543 C C . TYR A 1 70 ? -12.227 10.709 22.843 1.00 97.00 70 TYR A C 1
ATOM 545 O O . TYR A 1 70 ? -13.406 10.894 22.553 1.00 97.00 70 TYR A O 1
ATOM 553 N N . PHE A 1 71 ? -11.269 10.628 21.930 1.00 97.00 71 PHE A N 1
ATOM 554 C CA . PHE A 1 71 ? -11.497 10.814 20.502 1.00 97.00 71 PHE A CA 1
ATOM 555 C C . PHE A 1 71 ? -11.086 9.557 19.748 1.00 97.00 71 PHE A C 1
ATOM 557 O O . PHE A 1 71 ? -10.062 8.950 20.078 1.00 97.00 71 PHE A O 1
ATOM 564 N N . ALA A 1 72 ? -11.868 9.180 18.740 1.00 96.56 72 ALA A N 1
ATOM 565 C CA . ALA A 1 72 ? -11.509 8.109 17.826 1.00 96.56 72 ALA A CA 1
ATOM 566 C C . ALA A 1 72 ? -10.207 8.475 17.108 1.00 96.56 72 ALA A C 1
ATOM 568 O O . ALA A 1 72 ? -10.002 9.625 16.715 1.00 96.56 72 ALA A O 1
ATOM 569 N N . SER A 1 73 ? -9.323 7.498 16.953 1.00 93.94 73 SER A N 1
ATOM 570 C CA . SER A 1 73 ? -8.098 7.645 16.180 1.00 93.94 73 SER A CA 1
ATOM 571 C C . SER A 1 73 ? -7.967 6.450 15.254 1.00 93.94 73 SER A C 1
ATOM 573 O O . SER A 1 73 ? -8.233 5.315 15.648 1.00 93.94 73 SER A O 1
ATOM 575 N N . ARG A 1 74 ? -7.564 6.685 14.011 1.00 87.25 74 ARG A N 1
ATOM 576 C CA . ARG A 1 74 ? -7.163 5.612 13.101 1.00 87.25 74 ARG A CA 1
ATOM 577 C C . ARG A 1 74 ? -5.639 5.626 13.000 1.00 87.25 74 ARG A C 1
ATOM 579 O O . ARG A 1 74 ? -5.088 6.666 12.636 1.00 87.25 74 ARG A O 1
ATOM 586 N N . PRO A 1 75 ? -4.932 4.529 13.339 1.00 80.19 75 PRO A N 1
ATOM 587 C CA . PRO A 1 75 ? -3.492 4.478 13.134 1.00 80.19 75 PRO A CA 1
ATOM 588 C C . PRO A 1 75 ? -3.206 4.717 11.651 1.00 80.19 75 PRO A C 1
ATOM 590 O O . PRO A 1 75 ? -3.878 4.150 10.785 1.00 80.19 75 PRO A O 1
ATOM 593 N N . SER A 1 76 ? -2.239 5.587 11.357 1.00 77.12 76 SER A N 1
ATOM 594 C CA . SER A 1 76 ? -1.823 5.788 9.976 1.00 77.12 76 SER A CA 1
ATOM 595 C C . SER A 1 76 ? -1.179 4.507 9.452 1.00 77.12 76 SER A C 1
ATOM 597 O O . SER A 1 76 ? -0.588 3.727 10.204 1.00 77.12 76 SER A O 1
ATOM 599 N N . VAL A 1 77 ? -1.278 4.309 8.141 1.00 75.75 77 VAL A N 1
ATOM 600 C CA . VAL A 1 77 ? -0.607 3.208 7.444 1.00 75.75 77 VAL A CA 1
ATOM 601 C C . VAL A 1 77 ? 0.896 3.200 7.771 1.00 75.75 77 VAL A C 1
ATOM 603 O O . VAL A 1 77 ? 1.438 2.156 8.110 1.00 75.75 77 VAL A O 1
ATOM 606 N N . GLU A 1 78 ? 1.525 4.375 7.846 1.00 78.00 78 GLU A N 1
ATOM 607 C CA . GLU A 1 78 ? 2.928 4.553 8.244 1.00 78.00 78 GLU A CA 1
ATOM 608 C C . GLU A 1 78 ? 3.254 3.998 9.647 1.00 78.00 78 GLU A C 1
ATOM 610 O O . GLU A 1 78 ? 4.293 3.368 9.847 1.00 78.00 78 GLU A O 1
ATOM 615 N N . VAL A 1 79 ? 2.371 4.180 10.639 1.00 79.00 79 VAL A N 1
ATOM 616 C CA . VAL A 1 79 ? 2.583 3.631 11.994 1.00 79.00 79 VAL A CA 1
ATOM 617 C C . VAL A 1 79 ? 2.578 2.100 11.970 1.00 79.00 79 VAL A C 1
ATOM 619 O O . VAL A 1 79 ? 3.391 1.463 12.649 1.00 79.00 79 VAL A O 1
ATOM 622 N N . ILE A 1 80 ? 1.688 1.506 11.173 1.00 81.81 80 ILE A N 1
ATOM 623 C CA . ILE A 1 80 ? 1.602 0.052 10.998 1.00 81.81 80 ILE A CA 1
ATOM 624 C C . ILE A 1 80 ? 2.850 -0.457 10.270 1.00 81.81 80 ILE A C 1
ATOM 626 O O . ILE A 1 80 ? 3.497 -1.388 10.752 1.00 81.81 80 ILE A O 1
ATOM 630 N N . GLU A 1 81 ? 3.230 0.182 9.164 1.00 82.94 81 GLU A N 1
ATOM 631 C CA . GLU A 1 81 ? 4.421 -0.156 8.381 1.00 82.94 81 GLU A CA 1
ATOM 632 C C . GLU A 1 81 ? 5.694 -0.134 9.220 1.00 82.94 81 GLU A C 1
ATOM 634 O O . GLU A 1 81 ? 6.454 -1.103 9.197 1.00 82.94 81 GLU A O 1
ATOM 639 N N . ASN A 1 82 ? 5.905 0.925 10.004 1.00 78.75 82 ASN A N 1
ATOM 640 C CA . ASN A 1 82 ? 7.074 1.055 10.870 1.00 78.75 82 ASN A CA 1
ATOM 641 C C . ASN A 1 82 ? 7.106 -0.027 11.956 1.00 78.75 82 ASN A C 1
ATOM 643 O O . ASN A 1 82 ? 8.163 -0.597 12.226 1.00 78.75 82 ASN A O 1
ATOM 647 N N . SER A 1 83 ? 5.953 -0.348 12.550 1.00 82.81 83 SER A N 1
ATOM 648 C CA . SER A 1 83 ? 5.852 -1.374 13.595 1.00 82.81 83 SER A CA 1
ATOM 649 C C . SER A 1 83 ? 6.153 -2.771 13.052 1.00 82.81 83 SER A C 1
ATOM 651 O O . SER A 1 83 ? 6.940 -3.511 13.645 1.00 82.81 83 SER A O 1
ATOM 653 N N . VAL A 1 84 ? 5.564 -3.126 11.906 1.00 84.88 84 VAL A N 1
ATOM 654 C CA . VAL A 1 84 ? 5.801 -4.426 11.266 1.00 84.88 84 VAL A CA 1
ATOM 655 C C . VAL A 1 84 ? 7.234 -4.513 10.752 1.00 84.88 84 VAL A C 1
ATOM 657 O O . VAL A 1 84 ? 7.907 -5.504 11.017 1.00 84.88 84 VAL A O 1
ATOM 660 N N . SER A 1 85 ? 7.741 -3.461 10.105 1.00 80.44 85 SER A N 1
ATOM 661 C CA . SER A 1 85 ? 9.126 -3.415 9.625 1.00 80.44 85 SER A CA 1
ATOM 662 C C . SER A 1 85 ? 10.119 -3.585 10.774 1.00 80.44 85 SER A C 1
ATOM 664 O O . SER A 1 85 ? 11.051 -4.370 10.655 1.00 80.44 85 SER A O 1
ATOM 666 N N . ALA A 1 86 ? 9.909 -2.916 11.913 1.00 81.38 86 ALA A N 1
ATOM 667 C CA . ALA A 1 86 ? 10.764 -3.068 13.091 1.00 81.38 86 ALA A CA 1
ATOM 668 C C . ALA A 1 86 ? 10.766 -4.502 13.646 1.00 81.38 86 ALA A C 1
ATOM 670 O O . ALA A 1 86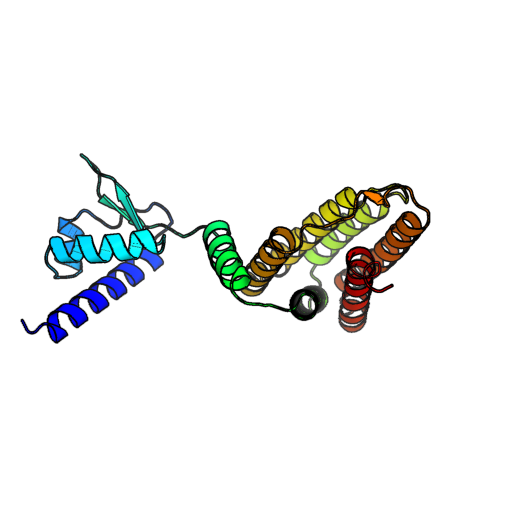 ? 11.817 -4.985 14.063 1.00 81.38 86 ALA A O 1
ATOM 671 N N . TYR A 1 87 ? 9.621 -5.189 13.629 1.00 84.94 87 TYR A N 1
ATOM 672 C CA . TYR A 1 87 ? 9.544 -6.595 14.025 1.00 84.94 87 TYR A CA 1
ATOM 673 C C . TYR A 1 87 ? 10.243 -7.516 13.019 1.00 84.94 87 TYR A C 1
ATOM 675 O O . TYR A 1 87 ? 11.042 -8.358 13.419 1.00 84.94 87 TYR A O 1
ATOM 683 N N . LEU A 1 88 ? 10.006 -7.320 11.718 1.00 82.75 88 LEU A N 1
ATOM 684 C 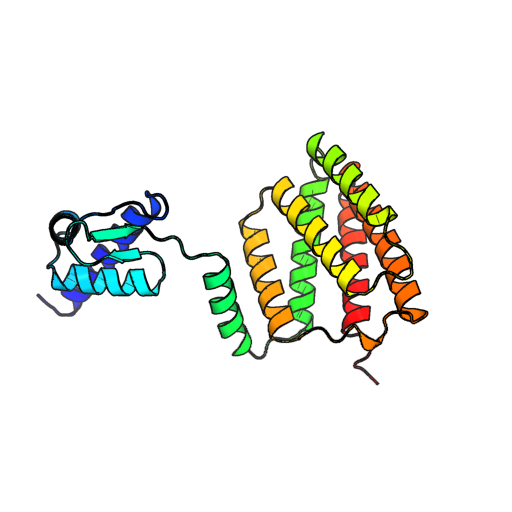CA . LEU A 1 88 ? 10.659 -8.092 10.659 1.00 82.75 88 LEU A CA 1
ATOM 685 C C . LEU A 1 88 ? 12.183 -7.947 10.699 1.00 82.75 88 LEU A C 1
ATOM 687 O O . LEU A 1 88 ? 12.872 -8.911 10.414 1.00 82.75 88 LEU A O 1
ATOM 691 N N . LYS A 1 89 ? 12.723 -6.798 11.128 1.00 78.44 89 LYS A N 1
ATOM 692 C CA . LYS A 1 89 ? 14.173 -6.623 11.338 1.00 78.44 89 LYS A CA 1
ATOM 693 C C . LYS A 1 89 ? 14.757 -7.503 12.442 1.00 78.44 89 LYS A C 1
ATOM 695 O O . LYS A 1 89 ? 15.956 -7.751 12.444 1.00 78.44 89 LYS A O 1
ATOM 700 N N . MET A 1 90 ? 13.945 -7.893 13.423 1.00 83.62 90 MET A N 1
ATOM 701 C CA . MET A 1 90 ? 14.376 -8.812 14.481 1.00 83.62 90 MET A CA 1
ATOM 702 C C . MET A 1 90 ? 14.372 -10.264 14.005 1.00 83.62 90 MET A C 1
ATOM 704 O O . MET A 1 90 ? 15.005 -11.111 14.632 1.00 83.62 90 MET A O 1
ATOM 708 N N . LEU A 1 91 ? 13.635 -10.553 12.933 1.00 81.19 91 LEU A N 1
ATOM 709 C CA . LEU A 1 91 ? 13.672 -11.836 12.260 1.00 81.19 91 LEU A CA 1
ATOM 710 C C . LEU A 1 91 ? 14.850 -11.822 11.277 1.00 81.19 91 LEU A C 1
ATOM 712 O O . LEU A 1 91 ? 15.065 -10.846 10.563 1.00 81.19 91 LEU A O 1
ATOM 716 N N . ASP A 1 92 ? 15.616 -12.905 11.241 1.00 73.62 92 ASP A N 1
ATOM 717 C CA . ASP A 1 92 ? 16.664 -13.100 10.235 1.00 73.62 92 ASP A CA 1
ATOM 718 C C . ASP A 1 92 ? 16.002 -13.528 8.914 1.00 73.62 92 ASP A C 1
ATOM 720 O O . ASP A 1 92 ? 15.932 -14.710 8.587 1.00 73.62 92 ASP A O 1
ATOM 724 N N . VAL A 1 93 ? 15.353 -12.570 8.241 1.00 80.50 93 VAL A N 1
ATOM 725 C CA . VAL A 1 93 ? 14.568 -12.810 7.020 1.00 80.50 93 VAL A CA 1
ATOM 726 C C . VAL A 1 93 ? 15.478 -12.791 5.797 1.00 80.50 93 VAL A C 1
ATOM 728 O O . VAL A 1 93 ? 16.236 -11.838 5.604 1.00 80.50 93 VAL A O 1
ATOM 731 N N . ASP A 1 94 ? 15.340 -13.801 4.940 1.00 80.19 94 ASP A N 1
ATOM 732 C CA . ASP A 1 94 ? 16.042 -13.872 3.660 1.00 80.19 94 ASP A CA 1
ATOM 733 C C . ASP A 1 94 ? 15.558 -12.766 2.699 1.00 80.19 94 ASP A C 1
ATOM 735 O O . ASP A 1 94 ? 14.358 -12.536 2.523 1.00 80.19 94 ASP A O 1
ATOM 739 N N . THR A 1 95 ? 16.495 -12.065 2.057 1.00 73.31 95 THR A N 1
ATOM 740 C CA . THR A 1 95 ? 16.186 -11.062 1.027 1.00 73.31 95 THR A CA 1
ATOM 741 C C . THR A 1 95 ? 15.478 -11.673 -0.174 1.00 73.31 95 THR A C 1
ATOM 743 O O . THR A 1 95 ? 14.653 -11.001 -0.800 1.00 73.31 95 THR A O 1
ATOM 746 N N . GLU A 1 96 ? 15.777 -12.931 -0.502 1.00 77.94 96 GLU A N 1
ATOM 747 C CA . GLU A 1 96 ? 15.177 -13.632 -1.632 1.00 77.94 96 GLU A CA 1
ATOM 748 C C . GLU A 1 96 ? 13.661 -13.769 -1.430 1.00 77.94 96 GLU A C 1
ATOM 750 O O . GLU A 1 96 ? 12.899 -13.291 -2.280 1.00 77.94 96 GLU A O 1
ATOM 755 N N . ASP A 1 97 ? 13.229 -14.227 -0.249 1.00 84.06 97 ASP A N 1
ATOM 756 C CA . ASP A 1 97 ? 11.816 -14.347 0.146 1.00 84.06 97 ASP A CA 1
ATOM 757 C C . ASP A 1 97 ? 11.068 -13.009 0.034 1.00 84.06 97 ASP A C 1
ATOM 759 O O . ASP A 1 97 ? 9.944 -12.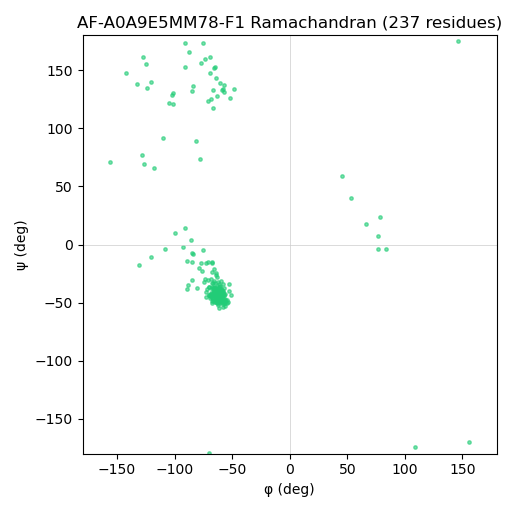930 -0.475 1.00 84.06 97 ASP A O 1
ATOM 763 N N . VAL A 1 98 ? 11.703 -11.917 0.476 1.00 82.00 98 VAL A N 1
ATOM 764 C CA . VAL A 1 98 ? 11.136 -10.558 0.428 1.00 82.00 98 VAL A CA 1
ATOM 765 C C . VAL A 1 98 ? 10.921 -10.107 -1.018 1.00 82.00 98 VAL A C 1
ATOM 767 O O . VAL A 1 98 ? 9.892 -9.500 -1.340 1.00 82.00 98 VAL A O 1
ATOM 770 N N . THR A 1 99 ? 11.868 -10.405 -1.911 1.00 80.19 99 THR A N 1
ATOM 771 C CA . THR A 1 99 ? 11.744 -10.057 -3.333 1.00 80.19 99 THR A CA 1
ATOM 772 C C . THR A 1 99 ? 10.763 -10.956 -4.082 1.00 80.19 99 THR A C 1
ATOM 774 O O . THR A 1 99 ? 10.074 -10.471 -4.994 1.00 80.19 99 THR A O 1
ATOM 777 N N . GLU A 1 100 ? 10.652 -12.226 -3.687 1.00 86.38 100 GLU A N 1
ATOM 778 C CA . GLU A 1 100 ? 9.710 -13.190 -4.246 1.00 86.38 100 GLU A CA 1
ATOM 779 C C . GLU A 1 100 ? 8.272 -12.801 -3.901 1.00 86.38 100 GLU A C 1
ATOM 781 O O . GLU A 1 100 ? 7.449 -12.648 -4.809 1.00 86.38 100 GLU A O 1
ATOM 786 N N . ILE A 1 101 ? 7.973 -12.526 -2.625 1.00 90.19 101 ILE A N 1
ATOM 787 C CA . ILE A 1 101 ? 6.614 -12.147 -2.216 1.00 90.19 101 ILE A CA 1
ATOM 788 C C . ILE A 1 101 ? 6.163 -10.849 -2.897 1.00 90.19 101 ILE A C 1
ATOM 790 O O . ILE A 1 101 ? 5.028 -10.762 -3.369 1.00 90.19 101 ILE A O 1
ATOM 794 N N . ALA A 1 102 ? 7.058 -9.866 -3.050 1.00 88.00 102 ALA A N 1
ATOM 795 C CA . ALA A 1 102 ? 6.778 -8.645 -3.804 1.00 88.00 102 ALA A CA 1
ATOM 796 C C . ALA A 1 102 ? 6.424 -8.934 -5.270 1.00 88.00 102 ALA A C 1
ATOM 798 O O . ALA A 1 102 ? 5.527 -8.306 -5.834 1.00 88.00 102 ALA A O 1
ATOM 799 N N . SER A 1 103 ? 7.094 -9.914 -5.880 1.00 90.00 103 SER A N 1
ATOM 800 C CA . SER A 1 103 ? 6.815 -10.345 -7.251 1.00 90.00 103 SER A CA 1
ATOM 801 C C . SER A 1 103 ? 5.462 -11.043 -7.358 1.00 90.00 103 SER A C 1
ATOM 803 O O . SER A 1 103 ? 4.687 -10.729 -8.259 1.00 90.00 103 SER A O 1
ATOM 805 N N . VAL A 1 104 ? 5.136 -11.938 -6.420 1.00 93.12 104 VAL A N 1
ATOM 806 C CA . VAL A 1 104 ? 3.830 -12.621 -6.350 1.00 93.12 104 VAL A CA 1
ATOM 807 C C . VAL A 1 104 ? 2.684 -11.627 -6.173 1.00 93.12 104 VAL A C 1
ATOM 809 O O . VAL A 1 104 ? 1.674 -11.707 -6.882 1.00 93.12 104 VAL A O 1
ATOM 812 N N . MET A 1 105 ? 2.852 -10.655 -5.274 1.00 93.94 105 MET A N 1
ATOM 813 C CA . MET A 1 105 ? 1.883 -9.580 -5.092 1.00 93.94 105 MET A CA 1
ATOM 814 C C . MET A 1 105 ? 1.721 -8.776 -6.381 1.00 93.94 105 MET A C 1
ATOM 816 O O . MET A 1 105 ? 0.597 -8.634 -6.851 1.00 93.94 105 MET A O 1
ATOM 820 N N . TRP A 1 106 ? 2.813 -8.321 -7.004 1.00 93.56 106 TRP A N 1
ATOM 821 C CA . TRP A 1 106 ? 2.734 -7.529 -8.235 1.00 93.56 106 TRP A CA 1
ATOM 822 C C . TRP A 1 106 ? 2.052 -8.276 -9.390 1.00 93.56 106 TRP A C 1
ATOM 824 O O . TRP A 1 106 ? 1.155 -7.730 -10.025 1.00 93.56 106 TRP A O 1
ATOM 834 N N . MET A 1 107 ? 2.378 -9.553 -9.612 1.00 94.44 107 MET A N 1
ATOM 835 C CA . MET A 1 107 ? 1.692 -10.375 -10.620 1.00 94.44 107 MET A CA 1
ATOM 836 C C . MET A 1 107 ? 0.183 -10.467 -10.353 1.00 94.44 107 MET A C 1
ATOM 838 O O . MET A 1 107 ? -0.621 -10.371 -11.277 1.00 94.44 107 MET A O 1
ATOM 842 N N . THR A 1 108 ? -0.219 -10.584 -9.083 1.00 94.94 108 THR A N 1
ATOM 843 C CA . THR A 1 108 ? -1.638 -10.591 -8.690 1.00 94.94 108 THR A CA 1
ATOM 844 C C . THR A 1 108 ? -2.328 -9.264 -9.023 1.00 94.94 108 THR A C 1
ATOM 846 O O . THR A 1 108 ? -3.488 -9.255 -9.436 1.00 94.94 108 THR A O 1
ATOM 849 N N . ILE A 1 109 ? -1.622 -8.142 -8.860 1.00 94.88 109 ILE A N 1
ATOM 850 C CA . ILE A 1 109 ? -2.109 -6.797 -9.194 1.00 94.88 109 ILE A CA 1
ATOM 851 C C . ILE A 1 109 ? -2.302 -6.645 -10.701 1.00 94.88 109 ILE A C 1
ATOM 853 O O . ILE A 1 109 ? -3.384 -6.252 -11.136 1.00 94.88 109 ILE A O 1
ATOM 857 N N . VAL A 1 110 ? -1.300 -7.032 -11.492 1.00 95.81 110 VAL A N 1
ATOM 858 C CA . VAL A 1 110 ? -1.366 -6.990 -12.960 1.00 95.81 110 VAL A CA 1
ATOM 859 C C . VAL A 1 110 ? -2.488 -7.884 -13.480 1.00 95.81 110 VAL A C 1
ATOM 861 O O . VAL A 1 110 ? -3.308 -7.431 -14.275 1.00 95.81 110 VAL A O 1
ATOM 864 N N . LYS A 1 111 ? -2.615 -9.110 -12.957 1.00 95.81 111 LYS A N 1
ATOM 865 C CA . LYS A 1 111 ? -3.736 -10.006 -13.267 1.00 95.81 111 LYS A CA 1
ATOM 866 C C . LYS A 1 111 ? -5.084 -9.337 -13.022 1.00 95.81 111 LYS A C 1
ATOM 868 O O . LYS A 1 111 ? -5.959 -9.404 -13.881 1.00 95.81 111 LYS A O 1
ATOM 873 N N . LYS A 1 112 ? -5.277 -8.721 -11.851 1.00 95.06 112 LYS A N 1
ATOM 874 C CA . LYS A 1 112 ? -6.534 -8.039 -11.501 1.00 95.06 112 LYS A CA 1
ATOM 875 C C . LYS A 1 112 ? -6.839 -6.893 -12.463 1.00 95.06 112 LYS A C 1
ATOM 877 O O . LYS A 1 112 ? -7.972 -6.802 -12.920 1.00 95.06 112 LYS A O 1
ATOM 882 N N . ALA A 1 113 ? -5.839 -6.074 -12.787 1.00 95.25 113 ALA A N 1
ATOM 883 C CA . ALA A 1 113 ? -5.994 -4.959 -13.717 1.00 95.25 113 ALA A CA 1
ATOM 884 C C . ALA A 1 113 ? -6.333 -5.437 -15.143 1.00 95.25 113 ALA A C 1
ATOM 886 O O . ALA A 1 113 ? -7.232 -4.890 -15.772 1.00 95.25 113 ALA A O 1
ATOM 887 N N . ALA A 1 114 ? -5.676 -6.498 -15.619 1.00 96.69 114 ALA A N 1
ATOM 888 C CA . ALA A 1 114 ? -5.901 -7.066 -16.949 1.00 96.69 114 ALA A CA 1
ATOM 889 C C . ALA A 1 114 ? -7.194 -7.903 -17.058 1.00 96.69 114 ALA A C 1
ATOM 891 O O . ALA A 1 114 ? -7.734 -8.070 -18.142 1.00 96.69 114 ALA A O 1
ATOM 892 N N . SER A 1 115 ? -7.737 -8.440 -15.961 1.00 95.25 115 SER A N 1
ATOM 893 C CA . SER A 1 115 ? -8.909 -9.337 -16.028 1.00 95.25 115 SER A CA 1
ATOM 894 C C . SER A 1 115 ? -10.219 -8.631 -16.402 1.00 95.25 115 SER A C 1
ATOM 896 O O . SER A 1 115 ? -11.213 -9.296 -16.693 1.00 95.25 115 SER A O 1
ATOM 898 N N . SER A 1 116 ? -10.282 -7.300 -16.334 1.00 87.00 116 SER A N 1
ATOM 899 C CA . SER A 1 116 ? -11.493 -6.526 -16.639 1.00 87.00 116 SER A CA 1
ATOM 900 C C . SER A 1 116 ? -11.129 -5.094 -17.052 1.00 87.00 116 SER A C 1
ATOM 902 O O . SER A 1 116 ? -11.359 -4.169 -16.271 1.00 87.00 116 SER A O 1
ATOM 904 N N . PRO A 1 117 ? -10.544 -4.889 -18.249 1.00 89.44 117 PRO A N 1
ATOM 905 C CA . PRO A 1 117 ? -10.122 -3.563 -18.679 1.00 89.44 117 PRO A CA 1
ATOM 906 C C . PRO A 1 117 ? -11.345 -2.665 -18.896 1.00 89.44 117 PRO A C 1
ATOM 908 O O . PRO A 1 117 ? -12.191 -2.929 -19.756 1.00 89.44 117 PRO A O 1
ATOM 911 N N . THR A 1 118 ? -11.444 -1.592 -18.112 1.00 94.06 118 THR A N 1
ATOM 912 C CA . THR A 1 118 ? -12.455 -0.547 -18.298 1.00 94.06 118 THR A CA 1
ATOM 913 C C . THR A 1 118 ? -11.922 0.560 -19.204 1.00 94.06 118 THR A C 1
ATOM 915 O O . THR A 1 118 ? -10.747 0.593 -19.580 1.00 94.06 118 THR A O 1
ATOM 918 N N . GLU A 1 119 ? -12.785 1.508 -19.562 1.00 95.25 119 GLU A N 1
ATOM 919 C CA . GLU A 1 119 ? -12.326 2.715 -20.244 1.00 95.25 119 GLU A CA 1
ATOM 920 C C . GLU A 1 119 ? -11.379 3.540 -19.357 1.00 95.25 119 GLU A C 1
ATOM 922 O O . GLU A 1 119 ? -10.379 4.055 -19.855 1.00 95.25 119 GLU A O 1
ATOM 927 N N . GLU A 1 120 ? -11.610 3.577 -18.037 1.00 94.19 120 GLU A N 1
ATOM 928 C CA . GLU A 1 120 ? -10.658 4.193 -17.106 1.00 94.19 120 GLU A CA 1
ATOM 929 C C . GLU A 1 120 ? -9.314 3.450 -17.098 1.00 94.19 120 GLU A C 1
ATOM 931 O O . GLU A 1 120 ? -8.265 4.094 -17.087 1.00 94.19 120 GLU A O 1
ATOM 936 N N . THR A 1 121 ? -9.321 2.109 -17.166 1.00 95.19 121 THR A N 1
ATOM 937 C CA . THR A 1 121 ? -8.092 1.309 -17.301 1.00 95.19 121 THR A CA 1
ATOM 938 C C . THR A 1 121 ? -7.303 1.723 -18.538 1.00 95.19 121 THR A C 1
ATOM 940 O O . THR A 1 121 ? -6.114 2.015 -18.430 1.00 95.19 121 THR A O 1
ATOM 943 N N . ARG A 1 122 ? -7.952 1.796 -19.707 1.00 96.50 122 ARG A N 1
ATOM 944 C CA . ARG A 1 122 ? -7.285 2.158 -20.968 1.00 96.50 122 ARG A CA 1
ATOM 945 C C . ARG A 1 122 ? -6.728 3.577 -20.948 1.00 96.50 122 ARG A C 1
ATOM 947 O O . ARG A 1 122 ? -5.596 3.789 -21.376 1.00 96.50 122 ARG A O 1
ATOM 954 N N . GLN A 1 123 ? -7.480 4.538 -20.415 1.00 96.88 123 GLN A N 1
ATOM 955 C CA . GLN A 1 123 ? -7.017 5.922 -20.282 1.00 96.88 123 GLN A CA 1
ATOM 956 C C . GLN A 1 123 ? -5.810 6.030 -19.349 1.00 96.88 123 GLN A C 1
ATOM 958 O O . GLN A 1 123 ? -4.831 6.706 -19.678 1.00 96.88 123 GLN A O 1
ATOM 963 N N . LEU A 1 124 ? -5.842 5.324 -18.215 1.00 97.12 124 LEU A N 1
ATOM 964 C CA . LEU A 1 124 ? -4.710 5.276 -17.301 1.00 97.12 124 LEU A CA 1
ATOM 965 C C . LEU A 1 124 ? -3.490 4.623 -17.962 1.00 97.12 124 LEU A C 1
ATOM 967 O O . LEU A 1 124 ? -2.403 5.192 -17.910 1.00 97.12 124 LEU A O 1
ATOM 971 N N . MET A 1 125 ? -3.657 3.477 -18.627 1.00 98.00 125 MET A N 1
ATOM 972 C CA . MET A 1 125 ? -2.559 2.801 -19.326 1.00 98.00 125 MET A CA 1
ATOM 973 C C . MET A 1 125 ? -1.965 3.677 -20.435 1.00 98.00 125 MET A C 1
ATOM 975 O O . MET A 1 125 ? -0.747 3.736 -20.570 1.00 98.00 125 MET A O 1
ATOM 979 N N . ALA A 1 126 ? -2.783 4.427 -21.179 1.00 98.12 126 ALA A N 1
ATOM 980 C CA . ALA A 1 126 ? -2.298 5.372 -22.185 1.00 98.12 126 ALA A CA 1
ATOM 981 C C . ALA A 1 126 ? -1.445 6.498 -21.574 1.00 98.12 126 ALA A C 1
ATOM 983 O O . ALA A 1 126 ? -0.392 6.833 -22.125 1.00 98.12 126 ALA A O 1
ATOM 984 N N . LYS A 1 127 ? -1.857 7.041 -20.418 1.00 97.88 127 LYS A N 1
ATOM 985 C CA . LYS A 1 127 ? -1.063 8.020 -19.659 1.00 97.88 127 LYS A CA 1
ATOM 986 C C . LYS A 1 127 ? 0.273 7.415 -19.220 1.00 97.88 127 LYS A C 1
ATOM 988 O O . LYS A 1 127 ? 1.322 7.941 -19.578 1.00 97.88 127 LYS A O 1
ATOM 993 N N . LEU A 1 128 ? 0.238 6.278 -18.522 1.00 97.88 128 LEU A N 1
ATOM 994 C CA . LEU A 1 128 ? 1.442 5.610 -18.015 1.00 97.88 128 LEU A CA 1
ATOM 995 C C . LEU A 1 128 ? 2.397 5.210 -19.150 1.00 97.88 128 LEU A C 1
ATOM 997 O O . LEU A 1 128 ? 3.614 5.338 -19.021 1.00 97.88 128 LEU A O 1
ATOM 1001 N N . ARG A 1 129 ? 1.857 4.793 -20.302 1.00 98.38 129 ARG A N 1
ATOM 1002 C CA . ARG A 1 129 ? 2.633 4.511 -21.517 1.00 98.38 129 ARG A CA 1
ATOM 1003 C C . ARG A 1 129 ? 3.393 5.744 -21.997 1.00 98.38 129 ARG A C 1
ATOM 1005 O O . ARG A 1 129 ? 4.560 5.624 -22.357 1.00 98.38 129 ARG A O 1
ATOM 1012 N N . SER A 1 130 ? 2.743 6.908 -22.020 1.00 98.19 130 SER A N 1
ATOM 1013 C CA . SER A 1 130 ? 3.383 8.171 -22.401 1.00 98.19 130 SER A CA 1
ATOM 1014 C C . SER A 1 130 ? 4.536 8.523 -21.460 1.00 98.19 130 SER A C 1
ATOM 1016 O O . SER A 1 130 ? 5.616 8.880 -21.929 1.00 98.19 130 SER A O 1
ATOM 1018 N N . ASP A 1 131 ? 4.333 8.362 -20.151 1.00 97.50 131 ASP A N 1
ATOM 1019 C CA . ASP A 1 131 ? 5.356 8.641 -19.139 1.00 97.50 131 ASP A CA 1
ATOM 1020 C C . ASP A 1 131 ? 6.581 7.730 -19.336 1.00 97.50 131 ASP A C 1
ATOM 1022 O O . ASP A 1 131 ? 7.711 8.213 -19.401 1.00 97.50 131 ASP A O 1
ATOM 1026 N N . VAL A 1 132 ? 6.371 6.426 -19.554 1.00 97.94 132 VAL A N 1
ATOM 1027 C CA . VAL A 1 132 ? 7.455 5.453 -19.797 1.00 97.94 132 VAL A CA 1
ATOM 1028 C C . VAL A 1 132 ? 8.190 5.717 -21.117 1.00 97.94 132 VAL A C 1
ATOM 1030 O O . VAL A 1 132 ? 9.409 5.560 -21.186 1.00 97.94 132 VAL A O 1
ATOM 1033 N N . LEU A 1 133 ? 7.481 6.138 -22.170 1.00 97.81 133 LEU A N 1
ATOM 1034 C CA . LEU A 1 133 ? 8.096 6.501 -23.454 1.00 97.81 133 LEU A CA 1
ATOM 1035 C C . LEU A 1 133 ? 8.962 7.765 -23.375 1.00 97.81 133 LEU A C 1
ATOM 1037 O O . LEU A 1 133 ? 9.849 7.932 -24.208 1.00 97.81 133 LEU A O 1
ATOM 1041 N N . SER A 1 134 ? 8.715 8.640 -22.398 1.00 96.81 134 SER A N 1
ATOM 1042 C CA . SER A 1 134 ? 9.499 9.865 -22.192 1.00 96.81 134 SER A CA 1
ATOM 1043 C C . SER A 1 134 ? 10.856 9.616 -21.523 1.00 96.81 134 SER A C 1
ATOM 1045 O O . SER A 1 134 ? 11.743 10.468 -21.580 1.00 96.81 134 SER A O 1
ATOM 1047 N N . VAL A 1 135 ? 11.034 8.439 -20.916 1.00 96.75 135 VAL A N 1
ATOM 1048 C CA . VAL A 1 135 ? 12.271 8.049 -20.238 1.00 96.75 135 VAL A CA 1
ATOM 1049 C C . VAL A 1 135 ? 13.380 7.867 -21.261 1.00 96.75 135 VAL A C 1
ATOM 1051 O O . VAL A 1 135 ? 13.246 7.073 -22.190 1.00 96.75 135 VAL A O 1
ATOM 1054 N N . THR A 1 136 ? 14.500 8.558 -21.069 1.00 96.62 136 THR A N 1
ATOM 1055 C CA . THR A 1 136 ? 15.693 8.411 -21.911 1.00 96.62 136 THR A CA 1
ATOM 1056 C C . THR A 1 136 ? 16.591 7.293 -21.390 1.00 96.62 136 THR A C 1
ATOM 1058 O O . THR A 1 136 ? 16.414 6.802 -20.278 1.00 96.62 136 THR A O 1
ATOM 1061 N N . ASP A 1 137 ? 17.550 6.842 -22.197 1.00 96.19 137 ASP A N 1
ATOM 1062 C CA . ASP A 1 137 ? 18.525 5.834 -21.753 1.00 96.19 137 ASP A CA 1
ATOM 1063 C C . ASP A 1 137 ? 19.444 6.377 -20.643 1.00 96.19 137 ASP A C 1
ATOM 1065 O O . ASP A 1 137 ? 19.976 5.600 -19.860 1.00 96.19 137 ASP A O 1
ATOM 1069 N N . GLU A 1 138 ? 19.568 7.703 -20.533 1.00 95.12 138 GLU A N 1
ATOM 1070 C CA . GLU A 1 138 ? 20.365 8.392 -19.510 1.00 95.12 138 GLU A CA 1
ATOM 1071 C C . GLU A 1 138 ? 19.607 8.622 -18.192 1.00 95.12 138 GLU A C 1
ATOM 1073 O O . GLU A 1 138 ? 20.137 9.270 -17.291 1.00 95.12 138 GLU A O 1
ATOM 1078 N N . ALA A 1 139 ? 18.369 8.132 -18.068 1.00 95.06 139 ALA A N 1
ATOM 1079 C CA . ALA A 1 139 ? 17.608 8.227 -16.826 1.00 95.06 139 ALA A CA 1
ATOM 1080 C C . ALA A 1 139 ? 18.362 7.541 -15.682 1.00 95.06 139 ALA A C 1
ATOM 1082 O O . ALA A 1 139 ? 18.837 6.412 -15.830 1.00 95.06 139 ALA A O 1
ATOM 1083 N N . THR A 1 140 ? 18.459 8.208 -14.536 1.00 92.62 140 THR A N 1
ATOM 1084 C CA . THR A 1 140 ? 19.094 7.644 -13.340 1.00 92.62 140 THR A CA 1
ATOM 1085 C C . THR A 1 140 ? 18.249 6.511 -12.774 1.00 92.62 140 THR A C 1
ATOM 1087 O O . THR A 1 140 ? 17.053 6.404 -13.056 1.00 92.62 140 THR A O 1
ATOM 1090 N N . PHE A 1 141 ? 18.839 5.653 -11.945 1.00 89.44 141 PHE A N 1
ATOM 1091 C CA . PHE A 1 141 ? 18.050 4.633 -11.259 1.00 89.44 141 PHE A CA 1
ATOM 1092 C C . PHE A 1 141 ? 16.922 5.237 -10.402 1.00 89.44 141 PHE A C 1
ATOM 1094 O O . PHE A 1 141 ? 15.831 4.668 -10.346 1.00 89.44 141 PHE A O 1
ATOM 1101 N N . ASP A 1 142 ? 17.145 6.408 -9.802 1.00 89.12 142 ASP A N 1
ATOM 1102 C CA . ASP A 1 142 ? 16.132 7.118 -9.016 1.00 89.12 142 ASP A CA 1
ATOM 1103 C C . ASP A 1 142 ? 14.965 7.620 -9.882 1.00 89.12 142 ASP A C 1
ATOM 1105 O O . ASP A 1 142 ? 13.808 7.502 -9.469 1.00 89.12 142 ASP A O 1
ATOM 1109 N N . ASP A 1 143 ? 15.232 8.082 -11.110 1.00 92.94 143 ASP A N 1
ATOM 1110 C CA . ASP A 1 143 ? 14.177 8.434 -12.073 1.00 92.94 143 ASP A CA 1
ATOM 1111 C C . ASP A 1 143 ? 13.297 7.214 -12.395 1.00 92.94 143 ASP A C 1
ATOM 1113 O O . ASP A 1 143 ? 12.066 7.303 -12.410 1.00 92.94 143 ASP A O 1
ATOM 1117 N N . ILE A 1 144 ? 13.916 6.042 -12.594 1.00 93.31 144 ILE A N 1
ATOM 1118 C CA . ILE A 1 144 ? 13.191 4.788 -12.842 1.00 93.31 144 ILE A CA 1
ATOM 1119 C C . ILE A 1 144 ? 12.335 4.399 -11.629 1.00 93.31 144 ILE A C 1
ATOM 1121 O O . ILE A 1 144 ? 11.167 4.032 -11.786 1.00 93.31 144 ILE A O 1
ATOM 1125 N N . LEU A 1 145 ? 12.883 4.498 -10.413 1.00 89.69 145 LEU A N 1
ATOM 1126 C CA . LEU A 1 145 ? 12.141 4.206 -9.184 1.00 89.69 145 LEU A CA 1
ATOM 1127 C C . LEU A 1 145 ? 10.947 5.146 -8.993 1.00 89.69 145 LEU A C 1
ATOM 1129 O O . LEU A 1 145 ? 9.882 4.685 -8.577 1.00 89.69 145 LEU A O 1
ATOM 1133 N N . ALA A 1 146 ? 11.095 6.434 -9.312 1.00 91.81 146 ALA A N 1
ATOM 1134 C CA . ALA A 1 146 ? 10.007 7.405 -9.232 1.00 91.81 146 ALA A CA 1
ATOM 1135 C C . ALA A 1 146 ? 8.856 7.044 -10.184 1.00 91.81 146 ALA A C 1
ATOM 1137 O O . ALA A 1 146 ? 7.687 7.077 -9.791 1.00 91.81 146 ALA A O 1
ATOM 1138 N N . ILE A 1 147 ? 9.178 6.621 -11.408 1.00 95.12 147 ILE A N 1
ATOM 1139 C CA . ILE A 1 147 ? 8.180 6.191 -12.393 1.00 95.12 147 ILE A CA 1
ATOM 1140 C C . ILE A 1 147 ? 7.505 4.889 -11.964 1.00 95.12 147 ILE A C 1
ATOM 1142 O O . ILE A 1 147 ? 6.284 4.770 -12.076 1.00 95.12 147 ILE A O 1
ATOM 1146 N N . GLU A 1 148 ? 8.252 3.915 -11.447 1.00 93.19 148 GLU A N 1
ATOM 1147 C CA . GLU A 1 148 ? 7.669 2.681 -10.909 1.00 93.19 148 GLU A CA 1
ATOM 1148 C C . GLU A 1 148 ? 6.756 2.946 -9.705 1.00 93.19 148 GLU A C 1
ATOM 1150 O O . GLU A 1 148 ? 5.714 2.303 -9.573 1.00 93.19 148 GLU A O 1
ATOM 1155 N N . GLU A 1 149 ? 7.110 3.895 -8.835 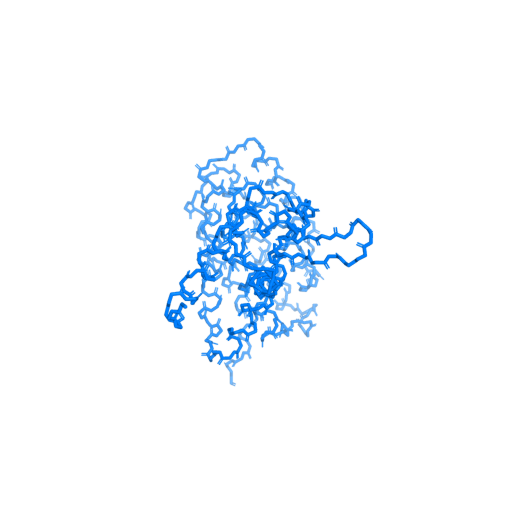1.00 91.69 149 GLU A N 1
ATOM 1156 C CA . GLU A 1 149 ? 6.267 4.313 -7.711 1.00 91.69 149 GLU A CA 1
ATOM 1157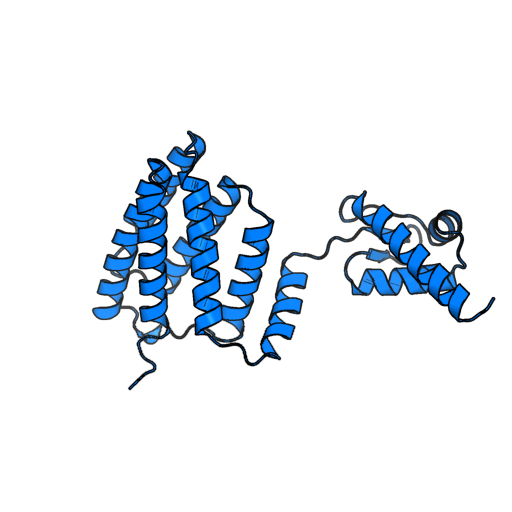 C C . GLU A 1 149 ? 4.954 4.938 -8.189 1.00 91.69 149 GLU A C 1
ATOM 1159 O O . GLU A 1 149 ? 3.882 4.544 -7.727 1.00 91.69 149 GLU A O 1
ATOM 1164 N N . GLU A 1 150 ? 5.031 5.861 -9.148 1.00 94.38 150 GLU A N 1
ATOM 1165 C CA . GLU A 1 150 ? 3.868 6.485 -9.780 1.00 94.38 150 GLU A CA 1
ATOM 1166 C C . GLU A 1 150 ? 2.951 5.437 -10.423 1.00 94.38 150 GLU A C 1
ATOM 1168 O O . GLU A 1 150 ? 1.767 5.357 -10.090 1.00 94.38 150 GLU A O 1
ATOM 1173 N N . ASN A 1 151 ? 3.510 4.586 -11.291 1.00 94.69 151 ASN A N 1
ATOM 1174 C CA . ASN A 1 151 ? 2.777 3.526 -11.985 1.00 94.69 151 ASN A CA 1
ATOM 1175 C C . ASN A 1 151 ? 2.047 2.618 -10.997 1.00 94.69 151 ASN A C 1
ATOM 1177 O O . ASN A 1 151 ? 0.850 2.360 -11.130 1.00 94.69 151 ASN A O 1
ATOM 1181 N N . ARG A 1 152 ? 2.772 2.135 -9.988 1.00 93.25 152 ARG A N 1
ATOM 1182 C CA . ARG A 1 152 ? 2.232 1.231 -8.978 1.00 93.25 152 ARG A CA 1
ATOM 1183 C C . ARG A 1 152 ? 1.105 1.881 -8.190 1.00 93.25 152 ARG A C 1
ATOM 1185 O O . ARG A 1 152 ? 0.062 1.254 -8.026 1.00 93.25 152 ARG A O 1
ATOM 1192 N N . ARG A 1 153 ? 1.283 3.125 -7.743 1.00 93.06 153 ARG A N 1
ATOM 1193 C CA . ARG A 1 153 ? 0.258 3.852 -6.990 1.00 93.06 153 ARG A CA 1
ATOM 1194 C C . ARG A 1 153 ? -1.026 4.025 -7.800 1.00 93.06 153 ARG A C 1
ATOM 1196 O O . ARG A 1 153 ? -2.112 3.789 -7.279 1.00 93.06 153 ARG A O 1
ATOM 1203 N N . GLU A 1 154 ? -0.923 4.414 -9.068 1.00 95.44 154 GLU A N 1
ATOM 1204 C CA . GLU A 1 154 ? -2.108 4.598 -9.910 1.00 95.44 154 GLU A CA 1
ATOM 1205 C C . GLU A 1 154 ? -2.793 3.263 -10.255 1.00 95.44 154 GLU A C 1
ATOM 1207 O O . GLU A 1 154 ? -4.022 3.183 -10.234 1.00 95.44 154 GLU A O 1
ATOM 1212 N N . ILE A 1 155 ? -2.032 2.184 -10.469 1.00 94.50 155 ILE A N 1
ATOM 1213 C CA . ILE A 1 155 ? -2.601 0.842 -10.674 1.00 94.50 155 ILE A CA 1
ATOM 1214 C C . ILE A 1 155 ? -3.310 0.339 -9.406 1.00 94.50 155 ILE A C 1
ATOM 1216 O O . ILE A 1 155 ? -4.412 -0.199 -9.505 1.00 94.50 155 ILE A O 1
ATOM 1220 N N . PHE A 1 156 ? -2.739 0.541 -8.212 1.00 93.31 156 PHE A N 1
ATOM 1221 C CA . PHE A 1 156 ? -3.397 0.177 -6.950 1.00 93.31 156 PHE A CA 1
ATOM 1222 C C . PHE A 1 156 ? -4.726 0.915 -6.751 1.00 93.31 156 PHE A C 1
ATOM 1224 O O . PHE A 1 156 ? -5.726 0.276 -6.406 1.00 93.31 156 PHE A O 1
ATOM 1231 N N . LYS A 1 157 ? -4.762 2.225 -7.042 1.00 91.56 157 LYS A N 1
ATOM 1232 C CA . LYS A 1 157 ? -6.001 3.019 -7.025 1.00 91.56 157 LYS A CA 1
ATOM 1233 C C . LYS A 1 157 ? -7.048 2.463 -7.989 1.00 91.56 157 LYS A C 1
ATOM 1235 O O . LYS A 1 157 ? -8.211 2.359 -7.611 1.00 91.56 157 LYS A O 1
ATOM 1240 N N . LEU A 1 158 ? -6.638 2.090 -9.204 1.00 91.88 158 LEU A N 1
ATOM 1241 C CA . LEU A 1 158 ? -7.533 1.549 -10.229 1.00 91.88 158 LEU A CA 1
ATOM 1242 C C . LEU A 1 158 ? -8.209 0.248 -9.773 1.00 91.88 158 LEU A C 1
ATOM 1244 O O . LEU A 1 158 ? -9.419 0.099 -9.915 1.00 91.88 158 LEU A O 1
ATOM 1248 N N . ILE A 1 159 ? -7.443 -0.699 -9.227 1.00 90.38 159 ILE A N 1
ATOM 1249 C CA . ILE A 1 159 ? -7.975 -2.031 -8.898 1.00 90.38 159 ILE A CA 1
ATOM 1250 C C . ILE A 1 159 ? -8.684 -2.107 -7.537 1.00 90.38 159 ILE A C 1
ATOM 1252 O O . ILE A 1 159 ? -9.238 -3.156 -7.205 1.00 90.38 159 ILE A O 1
ATOM 1256 N N . ASN A 1 160 ? -8.607 -1.044 -6.727 1.00 87.94 160 ASN A N 1
ATOM 1257 C CA . ASN A 1 160 ? -9.181 -0.951 -5.383 1.00 87.94 160 ASN A CA 1
ATOM 1258 C C . ASN A 1 160 ? -8.906 -2.200 -4.516 1.00 87.94 160 ASN A C 1
ATOM 1260 O O . ASN A 1 160 ? -9.819 -2.899 -4.069 1.00 87.94 160 ASN A O 1
ATOM 1264 N N . SER A 1 161 ? -7.624 -2.515 -4.300 1.00 89.38 161 SER A N 1
ATOM 1265 C CA . SER A 1 161 ? -7.201 -3.700 -3.540 1.00 89.38 161 SER A CA 1
ATOM 1266 C C . SER A 1 161 ? -6.402 -3.322 -2.282 1.00 89.38 161 SER A C 1
ATOM 1268 O O . SER A 1 161 ? -5.227 -3.690 -2.179 1.00 89.38 161 SER A O 1
ATOM 1270 N N . PRO A 1 162 ? -7.033 -2.647 -1.297 1.00 88.19 162 PRO A N 1
ATOM 1271 C CA . PRO A 1 162 ? -6.348 -2.001 -0.169 1.00 88.19 162 PRO A CA 1
ATOM 1272 C C . PRO A 1 162 ? -5.588 -2.976 0.738 1.00 88.19 162 PRO A C 1
ATOM 1274 O O . PRO A 1 162 ? -4.586 -2.611 1.342 1.00 88.19 162 PRO A O 1
ATOM 1277 N N . TYR A 1 163 ? -6.028 -4.238 0.819 1.00 89.06 163 TYR A N 1
ATOM 1278 C CA . TYR A 1 163 ? -5.295 -5.267 1.560 1.00 89.06 163 TYR A CA 1
ATOM 1279 C C . TYR A 1 163 ? -3.933 -5.562 0.919 1.00 89.06 163 TYR A C 1
ATOM 1281 O O . TYR A 1 163 ? -2.917 -5.544 1.603 1.00 89.06 163 TYR A O 1
ATOM 1289 N N . ILE A 1 164 ? -3.902 -5.802 -0.398 1.00 91.56 164 ILE A N 1
ATOM 1290 C CA . ILE A 1 164 ? -2.646 -6.101 -1.101 1.00 91.56 164 ILE A CA 1
ATOM 1291 C C . ILE A 1 164 ? -1.747 -4.862 -1.105 1.00 91.56 164 ILE A C 1
ATOM 1293 O O . ILE A 1 164 ? -0.548 -4.999 -0.909 1.00 91.56 164 ILE A O 1
ATOM 1297 N N . GLU A 1 165 ? -2.323 -3.668 -1.267 1.00 90.06 165 GLU A N 1
ATOM 1298 C CA . GLU A 1 165 ? -1.589 -2.399 -1.202 1.00 90.06 165 GLU A CA 1
ATOM 1299 C C . GLU A 1 165 ? -0.871 -2.222 0.141 1.00 90.06 165 GLU A C 1
ATOM 1301 O O . GLU A 1 165 ? 0.337 -1.995 0.163 1.00 90.06 165 GLU A O 1
ATOM 1306 N N . LEU A 1 166 ? -1.572 -2.435 1.262 1.00 88.25 166 LEU A N 1
ATOM 1307 C CA . LEU A 1 166 ? -0.979 -2.354 2.598 1.00 88.25 166 LEU A CA 1
ATOM 1308 C C . LEU A 1 166 ? 0.175 -3.350 2.781 1.00 88.25 166 LEU A C 1
ATOM 1310 O O . LEU A 1 166 ? 1.249 -2.971 3.243 1.00 88.25 166 LEU A O 1
ATOM 1314 N N . ILE A 1 167 ? -0.026 -4.622 2.418 1.00 90.31 167 ILE A N 1
ATOM 1315 C CA . ILE A 1 167 ? 1.026 -5.643 2.554 1.00 90.31 167 ILE A CA 1
ATOM 1316 C C . ILE A 1 167 ? 2.216 -5.329 1.637 1.00 90.31 167 ILE A C 1
ATOM 1318 O O . ILE A 1 167 ? 3.368 -5.503 2.040 1.00 90.31 167 ILE A O 1
ATOM 1322 N N . PHE A 1 168 ? 1.958 -4.812 0.434 1.00 90.31 168 PHE A N 1
ATOM 1323 C CA . PHE A 1 168 ? 3.006 -4.385 -0.485 1.00 90.31 168 PHE A CA 1
ATOM 1324 C C . PHE A 1 168 ? 3.819 -3.224 0.092 1.00 90.31 168 PHE A C 1
ATOM 1326 O O . PHE A 1 168 ? 5.048 -3.256 0.034 1.00 90.31 168 PHE A O 1
ATOM 1333 N N . HIS A 1 169 ? 3.170 -2.217 0.682 1.00 87.69 169 HIS A N 1
ATOM 1334 C CA . HIS A 1 169 ? 3.879 -1.100 1.302 1.00 87.69 169 HIS A CA 1
ATOM 1335 C C . HIS A 1 169 ? 4.697 -1.536 2.517 1.00 87.69 169 HIS A C 1
ATOM 1337 O O . HIS A 1 169 ? 5.857 -1.150 2.621 1.00 87.69 169 HIS A O 1
ATOM 1343 N N . ILE A 1 170 ? 4.164 -2.415 3.372 1.00 87.88 170 ILE A N 1
ATOM 1344 C CA . ILE A 1 170 ? 4.928 -3.010 4.480 1.00 87.88 170 ILE A CA 1
ATOM 1345 C C . ILE A 1 170 ? 6.192 -3.703 3.953 1.00 87.88 170 ILE A C 1
ATOM 1347 O O . ILE A 1 170 ? 7.288 -3.461 4.458 1.00 87.88 170 ILE A O 1
ATOM 1351 N N . ASN A 1 171 ? 6.057 -4.539 2.919 1.00 87.75 171 ASN A N 1
ATOM 1352 C CA . ASN A 1 171 ? 7.188 -5.232 2.303 1.00 87.75 171 ASN A CA 1
ATOM 1353 C C . ASN A 1 171 ? 8.215 -4.248 1.710 1.00 87.75 171 ASN A C 1
ATOM 1355 O O . ASN A 1 171 ? 9.421 -4.415 1.905 1.00 87.75 171 ASN A O 1
ATOM 1359 N N . ARG A 1 172 ? 7.744 -3.192 1.040 1.00 84.88 172 ARG A N 1
ATOM 1360 C CA . ARG A 1 172 ? 8.579 -2.132 0.464 1.00 84.88 172 ARG A CA 1
ATOM 1361 C C . ARG A 1 172 ? 9.339 -1.362 1.544 1.00 84.88 172 ARG A C 1
ATOM 1363 O O . ARG A 1 172 ? 10.555 -1.217 1.436 1.00 84.88 172 ARG A O 1
ATOM 1370 N N . THR A 1 173 ? 8.648 -0.899 2.583 1.00 83.88 173 THR A N 1
ATOM 1371 C CA . THR A 1 173 ? 9.240 -0.171 3.712 1.00 83.88 173 THR A CA 1
ATOM 1372 C C . THR A 1 173 ? 10.281 -1.038 4.416 1.00 83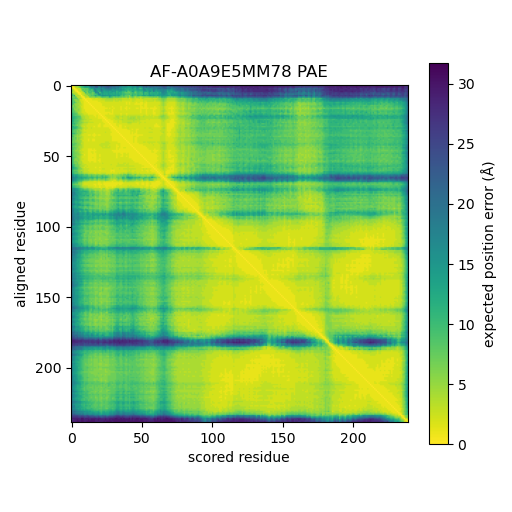.88 173 THR A C 1
ATOM 1374 O O . THR A 1 173 ? 11.397 -0.572 4.655 1.00 83.88 173 THR A O 1
ATOM 1377 N N . PHE A 1 174 ? 9.992 -2.322 4.647 1.00 83.19 174 PHE A N 1
ATOM 1378 C CA . PHE A 1 174 ? 10.977 -3.260 5.185 1.00 83.19 174 PHE A CA 1
ATOM 1379 C C . PHE A 1 174 ? 12.211 -3.381 4.279 1.00 83.19 174 PHE A C 1
ATOM 1381 O O . PHE A 1 174 ? 13.330 -3.200 4.759 1.00 83.19 174 PHE A O 1
ATOM 1388 N N . THR A 1 175 ? 12.006 -3.595 2.973 1.00 79.38 175 THR A N 1
ATOM 1389 C CA . THR A 1 175 ? 13.088 -3.746 1.986 1.00 79.38 175 THR A CA 1
ATOM 1390 C C . THR A 1 175 ? 14.022 -2.538 1.986 1.00 79.38 175 THR A C 1
ATOM 1392 O O . THR A 1 175 ? 15.221 -2.704 2.174 1.00 79.38 175 THR A O 1
ATOM 1395 N N . PHE A 1 176 ? 13.488 -1.321 1.841 1.00 75.56 176 PHE A N 1
ATOM 1396 C CA . PHE A 1 176 ? 14.309 -0.107 1.773 1.00 75.56 176 PHE A CA 1
ATOM 1397 C C . PHE A 1 176 ? 15.000 0.232 3.092 1.00 75.56 176 PHE A C 1
ATOM 1399 O O . PHE A 1 176 ? 16.072 0.832 3.088 1.00 75.56 176 PHE A O 1
ATOM 1406 N N . THR A 1 177 ? 14.400 -0.137 4.225 1.00 74.88 177 THR A N 1
ATOM 1407 C CA . THR A 1 177 ? 14.998 0.159 5.528 1.00 74.88 177 THR A CA 1
ATOM 1408 C C . THR A 1 177 ? 16.093 -0.843 5.895 1.00 74.88 177 THR A C 1
ATOM 1410 O O . THR A 1 177 ? 17.073 -0.466 6.536 1.00 74.88 177 THR A O 1
ATOM 1413 N N . GLN A 1 178 ? 15.912 -2.121 5.559 1.00 72.94 178 GLN A N 1
ATOM 1414 C CA . GLN A 1 178 ? 16.848 -3.188 5.921 1.00 72.94 178 GLN A CA 1
ATOM 1415 C C . GLN A 1 178 ? 17.956 -3.359 4.884 1.00 72.94 178 GLN A C 1
ATOM 1417 O O . GLN A 1 178 ? 19.101 -3.633 5.236 1.00 72.94 178 GLN A O 1
ATOM 1422 N N . PHE A 1 179 ? 17.620 -3.150 3.617 1.00 68.31 179 PHE A N 1
ATOM 1423 C CA . PHE A 1 179 ? 18.534 -3.278 2.499 1.00 68.31 179 PHE A CA 1
ATOM 1424 C C . PHE A 1 179 ? 18.490 -1.989 1.680 1.00 68.31 179 PHE A C 1
ATOM 1426 O O . PHE A 1 179 ? 17.928 -1.971 0.580 1.00 68.31 179 PHE A O 1
ATOM 1433 N N . PRO A 1 180 ? 19.017 -0.880 2.236 1.00 63.09 180 PRO A N 1
ATOM 1434 C CA . PRO A 1 180 ? 19.082 0.373 1.509 1.00 63.09 180 PRO A CA 1
ATOM 1435 C C . PRO A 1 180 ? 19.751 0.108 0.167 1.00 63.09 180 PRO A C 1
ATOM 1437 O O . PRO A 1 180 ? 20.825 -0.493 0.096 1.00 63.09 180 PRO A O 1
ATOM 1440 N N . SER A 1 181 ? 19.060 0.507 -0.895 1.00 58.03 181 SER A N 1
ATOM 1441 C CA . SER A 1 181 ? 19.531 0.369 -2.260 1.00 58.03 181 SER A CA 1
ATOM 1442 C C . SER A 1 181 ? 20.964 0.897 -2.341 1.00 58.03 181 SER A C 1
ATOM 1444 O O . SER A 1 181 ? 21.243 2.004 -1.879 1.00 58.03 181 SER A O 1
ATOM 1446 N N . ILE A 1 182 ? 21.856 0.155 -2.994 1.00 58.22 182 ILE A N 1
ATOM 1447 C CA . ILE A 1 182 ? 23.119 0.699 -3.504 1.00 58.22 182 ILE A CA 1
ATOM 1448 C C . ILE A 1 182 ? 23.015 0.713 -5.039 1.00 58.22 182 ILE A C 1
ATOM 1450 O O . ILE A 1 182 ? 23.314 -0.312 -5.648 1.00 58.22 182 ILE A O 1
ATOM 1454 N N . PRO A 1 183 ? 22.548 1.804 -5.695 1.00 56.78 183 PRO A N 1
ATOM 1455 C CA . PRO A 1 183 ? 22.447 1.795 -7.158 1.00 56.78 183 PRO A CA 1
ATOM 1456 C C . PRO A 1 183 ? 23.049 3.005 -7.887 1.00 56.78 183 PRO A C 1
ATOM 1458 O O . PRO A 1 183 ? 23.309 2.868 -9.083 1.00 56.78 183 PRO A O 1
ATOM 1461 N N . ALA A 1 184 ? 23.311 4.135 -7.216 1.00 56.38 184 ALA A N 1
ATOM 1462 C CA . ALA A 1 184 ? 23.768 5.370 -7.868 1.00 56.38 184 ALA A CA 1
ATOM 1463 C C . ALA A 1 184 ? 25.182 5.252 -8.468 1.00 56.38 184 ALA A C 1
ATOM 1465 O O . ALA A 1 184 ? 25.590 6.071 -9.282 1.00 56.38 184 ALA A O 1
ATOM 1466 N N . SER A 1 185 ? 25.951 4.227 -8.086 1.00 63.69 185 SER A N 1
ATOM 1467 C CA . SER A 1 185 ? 27.325 4.038 -8.564 1.00 63.69 185 SER A CA 1
ATOM 1468 C C . SER A 1 185 ? 27.432 3.582 -10.023 1.00 63.69 185 SER A C 1
ATOM 1470 O O . SER A 1 185 ? 28.520 3.671 -10.585 1.00 63.69 185 SER A O 1
ATOM 1472 N N . LEU A 1 186 ? 26.346 3.086 -10.631 1.00 75.00 186 LEU A N 1
ATOM 1473 C CA . LEU A 1 186 ? 26.338 2.587 -12.014 1.00 75.00 186 LEU A CA 1
ATOM 1474 C C . LEU A 1 186 ? 25.599 3.509 -12.992 1.00 75.00 186 LEU A C 1
ATOM 1476 O O . LEU A 1 186 ? 25.589 3.218 -14.191 1.00 75.00 186 LEU A O 1
ATOM 1480 N N . ASP A 1 187 ? 24.989 4.597 -12.520 1.00 84.75 187 ASP A N 1
ATOM 1481 C CA . ASP A 1 187 ? 24.293 5.540 -13.397 1.00 84.75 187 ASP A CA 1
ATOM 1482 C C . ASP A 1 187 ? 25.253 6.083 -14.474 1.00 84.75 187 ASP A C 1
ATOM 1484 O O . ASP A 1 187 ? 26.428 6.355 -14.224 1.00 84.75 187 ASP A O 1
ATOM 1488 N N . GLY A 1 188 ? 24.765 6.178 -15.714 1.00 85.31 188 GLY A N 1
ATOM 1489 C CA . GLY A 1 188 ? 25.567 6.578 -16.878 1.00 85.31 188 GLY A CA 1
ATOM 1490 C C . GLY A 1 188 ? 26.501 5.497 -17.450 1.00 85.31 188 GLY A C 1
ATOM 1491 O O . GLY A 1 188 ? 27.127 5.726 -18.491 1.00 85.31 188 GLY A O 1
ATOM 1492 N N . SER A 1 189 ? 26.596 4.311 -16.838 1.00 91.31 189 SER A N 1
ATOM 1493 C CA . SER A 1 189 ? 27.296 3.160 -17.432 1.00 91.31 189 SER A CA 1
ATOM 1494 C C . SER A 1 189 ? 26.501 2.532 -18.585 1.00 91.31 189 SER A C 1
ATOM 1496 O O . SER A 1 189 ? 25.284 2.698 -18.686 1.00 91.31 189 SER A O 1
ATOM 1498 N N . GLU A 1 190 ? 27.175 1.775 -19.458 1.00 93.75 190 GLU A N 1
ATOM 1499 C CA . GLU A 1 190 ? 26.477 1.035 -20.522 1.00 93.75 190 GLU A CA 1
ATOM 1500 C C . GLU A 1 190 ? 25.558 -0.048 -19.954 1.00 93.75 190 GLU A C 1
ATOM 1502 O O . GLU A 1 190 ? 24.436 -0.205 -20.422 1.00 93.75 190 GLU A O 1
ATOM 1507 N N . GLU A 1 191 ? 25.991 -0.727 -18.892 1.00 90.38 191 GLU A N 1
ATOM 1508 C CA . GLU A 1 191 ? 25.180 -1.717 -18.181 1.00 90.38 191 GLU A CA 1
ATOM 1509 C C . GLU A 1 191 ? 23.873 -1.107 -17.650 1.00 90.38 191 GLU A C 1
ATOM 1511 O O . GLU A 1 191 ? 22.797 -1.695 -17.777 1.00 90.38 191 GLU A O 1
ATOM 1516 N N . HIS A 1 192 ? 23.934 0.112 -17.108 1.00 91.50 192 HIS A N 1
ATOM 1517 C CA . HIS A 1 192 ? 22.734 0.817 -16.669 1.00 91.50 192 HIS A CA 1
ATOM 1518 C C . HIS A 1 192 ? 21.831 1.208 -17.841 1.00 91.50 192 HIS A C 1
ATOM 1520 O O . HIS A 1 192 ? 20.623 0.989 -17.772 1.00 91.50 192 HIS A O 1
ATOM 1526 N N . ARG A 1 193 ? 22.389 1.703 -18.953 1.00 95.31 193 ARG A N 1
ATOM 1527 C CA . ARG A 1 193 ? 21.600 1.981 -20.167 1.00 95.31 193 ARG A CA 1
ATOM 1528 C C . ARG A 1 193 ? 20.912 0.726 -20.711 1.00 95.31 193 ARG A C 1
ATOM 1530 O O . ARG A 1 193 ? 19.755 0.787 -21.127 1.00 95.31 193 ARG A O 1
ATOM 1537 N N . GLU A 1 194 ? 21.587 -0.423 -20.685 1.00 94.69 194 GLU A N 1
ATOM 1538 C CA . GLU A 1 194 ? 20.993 -1.714 -21.046 1.00 94.69 194 GLU A CA 1
ATOM 1539 C C . GLU A 1 194 ? 19.832 -2.089 -20.120 1.00 94.69 194 GLU A C 1
ATOM 1541 O O . GLU A 1 194 ? 18.766 -2.478 -20.610 1.00 94.69 194 GLU A O 1
ATOM 1546 N N . PHE A 1 195 ? 19.998 -1.908 -18.806 1.00 94.19 195 PHE A N 1
ATOM 1547 C CA . PHE A 1 195 ? 18.915 -2.076 -17.837 1.00 94.19 195 PHE A CA 1
ATOM 1548 C C . PHE A 1 195 ? 17.729 -1.157 -18.151 1.00 94.19 195 PHE A C 1
ATOM 1550 O O . PHE A 1 195 ? 16.605 -1.650 -18.243 1.00 94.19 195 PHE A O 1
ATOM 1557 N N . VAL A 1 196 ? 17.958 0.141 -18.381 1.00 95.94 196 VAL A N 1
ATOM 1558 C CA . VAL A 1 196 ? 16.891 1.109 -18.683 1.00 95.94 196 VAL A CA 1
ATOM 1559 C C . VAL A 1 196 ? 16.129 0.706 -19.948 1.00 95.94 196 VAL A C 1
ATOM 1561 O O . VAL A 1 196 ? 14.896 0.704 -19.950 1.00 95.94 196 VAL A O 1
ATOM 1564 N N . ARG A 1 197 ? 16.825 0.288 -21.013 1.00 97.56 197 ARG A N 1
ATOM 1565 C CA . ARG A 1 197 ? 16.183 -0.198 -22.248 1.00 97.56 197 ARG A CA 1
ATOM 1566 C C . ARG A 1 197 ? 15.359 -1.465 -22.019 1.00 97.56 197 ARG A C 1
ATOM 1568 O O . ARG A 1 197 ? 14.230 -1.559 -22.510 1.00 97.56 197 ARG A O 1
ATOM 1575 N N . ALA A 1 198 ? 15.905 -2.437 -21.287 1.00 97.38 198 ALA A N 1
ATOM 1576 C CA . ALA A 1 198 ? 15.216 -3.689 -20.981 1.00 97.38 198 ALA A CA 1
ATOM 1577 C C . ALA A 1 198 ? 13.969 -3.450 -20.118 1.00 97.38 198 ALA A C 1
ATOM 1579 O O . ALA A 1 198 ? 12.890 -3.953 -20.441 1.00 97.38 198 ALA A O 1
ATOM 1580 N N . TRP A 1 199 ? 14.105 -2.627 -19.077 1.00 97.25 199 TRP A N 1
ATOM 1581 C CA . TRP A 1 199 ? 13.014 -2.184 -18.219 1.00 97.25 199 TRP A CA 1
ATOM 1582 C C . TRP A 1 199 ? 11.922 -1.482 -19.027 1.00 97.25 199 TRP A C 1
ATOM 1584 O O . TRP A 1 199 ? 10.765 -1.888 -18.955 1.00 97.25 199 TRP A O 1
ATOM 1594 N N . ARG A 1 200 ? 12.277 -0.497 -19.865 1.00 97.94 200 ARG A N 1
ATOM 1595 C CA . ARG A 1 200 ? 11.311 0.257 -20.681 1.00 97.94 200 ARG A CA 1
ATOM 1596 C C . ARG A 1 200 ? 10.509 -0.678 -21.582 1.00 97.94 200 ARG A C 1
ATOM 1598 O O . ARG A 1 200 ? 9.285 -0.587 -21.630 1.00 97.94 200 ARG A O 1
ATOM 1605 N N . LYS A 1 201 ? 11.179 -1.619 -22.257 1.00 98.19 201 LYS A N 1
ATOM 1606 C CA . LYS A 1 201 ? 10.519 -2.628 -23.100 1.00 98.19 201 LYS A CA 1
ATOM 1607 C C . LYS A 1 201 ? 9.549 -3.495 -22.293 1.00 98.19 201 LYS A C 1
ATOM 1609 O O . LYS A 1 201 ? 8.415 -3.687 -22.722 1.00 98.19 201 LYS A O 1
ATOM 1614 N N . ALA A 1 202 ? 9.985 -4.013 -21.145 1.00 97.88 202 ALA A N 1
ATOM 1615 C CA . ALA A 1 202 ? 9.143 -4.837 -20.283 1.00 97.88 202 ALA A CA 1
ATOM 1616 C C . ALA A 1 202 ? 7.941 -4.042 -19.750 1.00 97.88 202 ALA A C 1
ATOM 1618 O O . ALA A 1 202 ? 6.811 -4.509 -19.818 1.00 97.88 202 ALA A O 1
ATOM 1619 N N . LYS A 1 203 ? 8.158 -2.809 -19.289 1.00 97.75 203 LYS A N 1
ATOM 1620 C CA . LYS A 1 203 ? 7.100 -1.968 -18.733 1.00 97.75 203 LYS A CA 1
ATOM 1621 C C . LYS A 1 203 ? 6.033 -1.614 -19.765 1.00 97.75 203 LYS A C 1
ATOM 1623 O O . LYS A 1 203 ? 4.849 -1.664 -19.454 1.00 97.75 203 LYS A O 1
ATOM 1628 N N . LEU A 1 204 ? 6.433 -1.314 -21.002 1.00 98.44 204 LEU A N 1
ATOM 1629 C CA . LEU A 1 204 ? 5.489 -1.051 -22.091 1.00 98.44 204 LEU A CA 1
ATOM 1630 C C . LEU A 1 204 ? 4.621 -2.274 -22.414 1.00 98.44 204 LEU A C 1
ATOM 1632 O O . LEU A 1 204 ? 3.420 -2.109 -22.600 1.00 98.44 204 LEU A O 1
ATOM 1636 N N . LEU A 1 205 ? 5.201 -3.479 -22.420 1.00 98.31 205 LEU A N 1
ATOM 1637 C CA . LEU A 1 205 ? 4.452 -4.724 -22.624 1.00 98.31 205 LEU A CA 1
ATOM 1638 C C . LEU A 1 205 ? 3.496 -5.030 -21.460 1.00 98.31 205 LEU A C 1
ATOM 1640 O O . LEU A 1 205 ? 2.396 -5.519 -21.685 1.00 98.31 205 LEU A O 1
ATOM 1644 N N . GLU A 1 206 ? 3.885 -4.730 -20.217 1.00 97.94 206 GLU A N 1
ATOM 1645 C CA . GLU A 1 206 ? 3.005 -4.864 -19.045 1.00 97.94 206 GLU A CA 1
ATOM 1646 C C . GLU A 1 206 ? 1.798 -3.917 -19.148 1.00 97.94 206 GLU A C 1
ATOM 1648 O O . GLU A 1 206 ? 0.662 -4.328 -18.918 1.00 97.94 206 GLU A O 1
ATOM 1653 N N . ILE A 1 207 ? 2.038 -2.663 -19.544 1.00 98.19 207 ILE A N 1
ATOM 1654 C CA . ILE A 1 207 ? 0.993 -1.652 -19.752 1.00 98.19 207 ILE A CA 1
ATOM 1655 C C . ILE A 1 207 ? 0.051 -2.054 -20.897 1.00 98.19 207 ILE A C 1
ATOM 1657 O O . ILE A 1 207 ? -1.166 -1.921 -20.768 1.00 98.19 207 ILE A O 1
ATOM 1661 N N . GLU A 1 208 ? 0.596 -2.559 -22.005 1.00 98.12 208 GLU A N 1
ATOM 1662 C CA . GLU A 1 208 ? -0.178 -3.069 -23.142 1.00 98.12 208 GLU A CA 1
ATOM 1663 C C . GLU A 1 208 ? -1.055 -4.254 -22.726 1.00 98.12 208 GLU A C 1
ATOM 1665 O O . GLU A 1 208 ? -2.266 -4.218 -22.938 1.00 98.12 208 GLU A O 1
ATOM 1670 N N . ALA A 1 209 ? -0.485 -5.228 -22.013 1.00 98.19 209 ALA A N 1
ATOM 1671 C CA . ALA A 1 209 ? -1.218 -6.377 -21.496 1.00 98.19 209 ALA A CA 1
ATOM 1672 C C . ALA A 1 209 ? -2.401 -5.969 -20.601 1.00 98.19 209 ALA A C 1
ATOM 1674 O O . ALA A 1 209 ? -3.504 -6.494 -20.749 1.00 98.19 209 ALA A O 1
ATOM 1675 N N . ILE A 1 210 ? -2.211 -4.994 -19.704 1.00 97.88 210 ILE A N 1
ATOM 1676 C CA . ILE A 1 210 ? -3.301 -4.463 -18.871 1.00 97.88 210 ILE A CA 1
ATOM 1677 C C . ILE A 1 210 ? -4.349 -3.741 -19.728 1.00 97.88 210 ILE A C 1
ATOM 1679 O O . ILE A 1 210 ? -5.546 -3.919 -19.510 1.00 97.88 210 ILE A O 1
ATOM 1683 N N . SER A 1 211 ? -3.917 -2.935 -20.699 1.00 97.50 211 SER A N 1
ATOM 1684 C CA . SER A 1 211 ? -4.812 -2.163 -21.568 1.00 97.50 211 SER A CA 1
ATOM 1685 C C . SER A 1 211 ? -5.689 -3.051 -22.459 1.00 97.50 211 SER A C 1
ATOM 1687 O O . SER A 1 211 ? -6.852 -2.721 -22.700 1.00 97.50 211 SER A O 1
ATOM 1689 N N . GLU A 1 212 ? -5.136 -4.151 -22.967 1.00 96.94 212 GLU A N 1
ATOM 1690 C CA . GLU A 1 212 ? -5.821 -5.098 -23.858 1.00 96.94 212 GLU A CA 1
ATOM 1691 C C . GLU A 1 212 ? -6.562 -6.206 -23.101 1.00 96.94 212 GLU A C 1
ATOM 1693 O O . GLU A 1 212 ? -7.420 -6.886 -23.663 1.00 96.94 212 GLU A O 1
ATOM 1698 N N . GLY A 1 213 ? -6.266 -6.362 -21.811 1.00 97.25 213 GLY A N 1
ATOM 1699 C CA . GLY A 1 213 ? -6.811 -7.417 -20.969 1.00 97.25 213 GLY A CA 1
ATOM 1700 C C . GLY A 1 213 ? -6.150 -8.784 -21.170 1.00 97.25 213 GLY A C 1
ATOM 1701 O O . GLY A 1 213 ? -6.755 -9.818 -20.878 1.00 97.25 213 GLY A O 1
ATOM 1702 N N . ASP A 1 214 ? -4.909 -8.814 -21.658 1.00 98.00 214 ASP A N 1
ATOM 1703 C CA . ASP A 1 214 ? -4.117 -10.037 -21.777 1.00 98.00 214 ASP A CA 1
ATOM 1704 C C . ASP A 1 214 ? -3.475 -10.394 -20.429 1.00 98.00 214 ASP A C 1
ATOM 1706 O O . ASP A 1 214 ? -2.354 -10.007 -20.090 1.00 98.00 214 ASP A O 1
ATOM 1710 N N . VAL A 1 215 ? -4.214 -11.164 -19.631 1.00 97.50 215 VAL A N 1
ATOM 1711 C CA . VAL A 1 215 ? -3.765 -11.620 -18.309 1.00 97.50 215 VAL A CA 1
ATOM 1712 C C . VAL A 1 215 ? -2.484 -12.457 -18.389 1.00 97.50 215 VAL A C 1
ATOM 1714 O O . VAL A 1 215 ? -1.607 -12.309 -17.536 1.00 97.50 215 VAL A O 1
ATOM 1717 N N . ALA A 1 216 ? -2.364 -13.333 -19.390 1.00 97.19 216 ALA A N 1
ATOM 1718 C CA . ALA A 1 216 ? -1.241 -14.262 -19.490 1.00 97.19 216 ALA A CA 1
ATOM 1719 C C . ALA A 1 216 ? 0.060 -13.522 -19.824 1.00 97.19 216 ALA A C 1
ATOM 1721 O O . ALA A 1 216 ? 1.096 -13.768 -19.195 1.00 97.19 216 ALA A O 1
ATOM 1722 N N . LEU A 1 217 ? -0.004 -12.579 -20.769 1.00 97.44 217 LEU A N 1
ATOM 1723 C CA . LEU A 1 217 ? 1.111 -11.690 -21.071 1.00 97.44 217 LEU A CA 1
ATOM 1724 C C . LEU A 1 217 ? 1.462 -10.827 -19.855 1.00 97.44 217 LEU A C 1
ATOM 1726 O O . LEU A 1 217 ? 2.636 -10.735 -19.492 1.00 97.44 217 LEU A O 1
ATOM 1730 N N . GLY A 1 218 ? 0.455 -10.259 -19.187 1.00 96.62 218 GLY A N 1
ATOM 1731 C CA . GLY A 1 218 ? 0.641 -9.408 -18.014 1.00 96.62 218 GLY A CA 1
ATOM 1732 C C . GLY A 1 218 ? 1.414 -10.108 -16.895 1.00 96.62 218 GLY A C 1
ATOM 1733 O O . GLY A 1 218 ? 2.422 -9.587 -16.423 1.00 96.62 218 GLY A O 1
ATOM 1734 N N . GLU A 1 219 ? 1.009 -11.319 -16.502 1.00 95.00 219 GLU A N 1
ATOM 1735 C CA . GLU A 1 219 ? 1.706 -12.096 -15.464 1.00 95.00 219 GLU A CA 1
ATOM 1736 C C . GLU A 1 219 ? 3.150 -12.449 -15.867 1.00 95.00 219 GLU A C 1
ATOM 1738 O O . GLU A 1 219 ? 4.074 -12.345 -15.050 1.00 95.00 219 GLU A O 1
ATOM 1743 N N . MET A 1 220 ? 3.365 -12.848 -17.126 1.00 95.81 220 MET A N 1
ATOM 1744 C CA . MET A 1 220 ? 4.691 -13.200 -17.643 1.00 95.81 220 MET A CA 1
ATOM 1745 C C . MET A 1 220 ? 5.642 -11.999 -17.619 1.00 95.81 220 MET A C 1
ATOM 1747 O O . MET A 1 220 ? 6.775 -12.103 -17.137 1.00 95.81 220 MET A O 1
ATOM 1751 N N . VAL A 1 221 ? 5.188 -10.857 -18.135 1.00 96.12 221 VAL A N 1
ATOM 1752 C CA . VAL A 1 221 ? 6.001 -9.646 -18.249 1.00 96.12 221 VAL A CA 1
ATOM 1753 C C . VAL A 1 221 ? 6.238 -9.016 -16.879 1.00 96.12 221 VAL A C 1
ATOM 1755 O O . VAL A 1 221 ? 7.365 -8.612 -16.598 1.00 96.12 221 VAL A O 1
ATOM 1758 N N . ALA A 1 222 ? 5.243 -9.030 -15.987 1.00 94.62 222 ALA A N 1
ATOM 1759 C CA . ALA A 1 222 ? 5.397 -8.593 -14.602 1.00 94.62 222 ALA A CA 1
ATOM 1760 C C . ALA A 1 222 ? 6.515 -9.364 -13.890 1.00 94.62 222 ALA A C 1
ATOM 1762 O O . ALA A 1 222 ? 7.405 -8.770 -13.276 1.00 94.62 222 ALA A O 1
ATOM 1763 N N . ARG A 1 223 ? 6.536 -10.696 -14.033 1.00 93.56 223 ARG A N 1
ATOM 1764 C CA . ARG A 1 223 ? 7.626 -11.534 -13.513 1.00 93.56 223 ARG A CA 1
ATOM 1765 C C . ARG A 1 223 ? 8.972 -11.174 -14.141 1.00 93.56 223 ARG A C 1
ATOM 1767 O O . ARG A 1 223 ? 9.972 -11.067 -13.434 1.00 93.56 223 ARG A O 1
ATOM 1774 N N . HIS A 1 224 ? 9.010 -10.992 -15.460 1.00 93.75 224 HIS A N 1
ATOM 1775 C CA . HIS A 1 224 ? 10.235 -10.622 -16.165 1.00 93.75 224 HIS A CA 1
ATOM 1776 C C . HIS A 1 224 ? 10.797 -9.282 -15.668 1.00 93.75 224 HIS A C 1
ATOM 1778 O O . HIS A 1 224 ? 11.983 -9.204 -15.352 1.00 93.75 224 HIS A O 1
ATOM 1784 N N . ASN A 1 225 ? 9.949 -8.262 -15.520 1.00 92.94 225 ASN A N 1
ATOM 1785 C CA . ASN A 1 225 ? 10.342 -6.944 -15.031 1.00 92.94 225 ASN A CA 1
ATOM 1786 C C . ASN A 1 225 ? 10.896 -7.017 -13.596 1.00 92.94 225 ASN A C 1
ATOM 1788 O O . ASN A 1 225 ? 11.965 -6.486 -13.301 1.00 92.94 225 ASN A O 1
ATOM 1792 N N . ARG A 1 226 ? 10.240 -7.779 -12.710 1.00 90.38 226 ARG A N 1
ATOM 1793 C CA . ARG A 1 226 ? 10.736 -8.035 -11.345 1.00 90.38 226 ARG A CA 1
ATOM 1794 C C . ARG A 1 226 ? 12.127 -8.675 -11.329 1.00 90.38 226 ARG A C 1
ATOM 1796 O O . ARG A 1 226 ? 12.974 -8.266 -10.536 1.00 90.38 226 ARG A O 1
ATOM 1803 N N . ASN A 1 227 ? 12.390 -9.614 -12.237 1.00 88.88 227 ASN A N 1
ATOM 1804 C CA . ASN A 1 227 ? 13.706 -10.239 -12.373 1.00 88.88 227 ASN A CA 1
ATOM 1805 C C . ASN A 1 227 ? 14.784 -9.259 -12.867 1.00 88.88 227 ASN A C 1
ATOM 1807 O O . ASN A 1 227 ? 15.937 -9.388 -12.457 1.00 88.88 227 ASN A O 1
ATOM 1811 N N . LEU A 1 228 ? 14.439 -8.283 -13.718 1.00 90.75 228 LEU A N 1
ATOM 1812 C CA . LEU A 1 228 ? 15.373 -7.224 -14.128 1.00 90.75 228 LEU A CA 1
ATOM 1813 C C . LEU A 1 228 ? 15.815 -6.390 -12.921 1.00 90.75 228 LEU A C 1
ATOM 1815 O O . LEU A 1 228 ? 17.014 -6.215 -12.709 1.00 90.75 228 LEU A O 1
ATOM 1819 N N . PHE A 1 229 ? 14.868 -5.948 -12.087 1.00 87.06 229 PHE A N 1
ATOM 1820 C CA . PHE A 1 229 ? 15.180 -5.225 -10.849 1.00 87.06 229 PHE A CA 1
ATOM 1821 C C . PHE A 1 229 ? 15.989 -6.069 -9.867 1.00 87.06 229 PHE A C 1
ATOM 1823 O O . PHE A 1 229 ? 16.963 -5.576 -9.306 1.00 87.06 229 PHE A O 1
ATOM 1830 N N . HIS A 1 230 ? 15.627 -7.341 -9.679 1.00 82.88 230 HIS A N 1
ATOM 1831 C CA . HIS A 1 230 ? 16.380 -8.237 -8.803 1.00 82.88 230 HIS A CA 1
ATOM 1832 C C . HIS A 1 230 ? 17.841 -8.362 -9.265 1.00 82.88 230 HIS A C 1
ATOM 1834 O O . HIS A 1 230 ? 18.753 -8.191 -8.462 1.00 82.88 230 HIS A O 1
ATOM 1840 N N . LYS A 1 231 ? 18.087 -8.576 -10.565 1.00 83.56 231 LYS A N 1
ATOM 1841 C CA . LYS A 1 231 ? 19.452 -8.615 -11.116 1.00 83.56 231 LYS A CA 1
ATOM 1842 C C . LYS A 1 231 ? 20.193 -7.294 -10.925 1.00 83.56 231 LYS A C 1
ATOM 1844 O O . LYS A 1 231 ? 21.348 -7.314 -10.522 1.00 83.56 231 LYS A O 1
ATOM 1849 N N . ARG A 1 232 ? 19.532 -6.158 -11.160 1.00 80.62 232 ARG A N 1
ATOM 1850 C CA . ARG A 1 232 ? 20.138 -4.827 -11.008 1.00 80.62 232 ARG A CA 1
ATOM 1851 C C . ARG A 1 232 ? 20.506 -4.490 -9.558 1.00 80.62 232 ARG A C 1
ATOM 1853 O O . ARG A 1 232 ? 21.465 -3.754 -9.343 1.00 80.62 232 ARG A O 1
ATOM 1860 N N . LEU A 1 233 ? 19.749 -5.001 -8.585 1.00 76.56 233 LEU A N 1
ATOM 1861 C CA . LEU A 1 233 ? 19.960 -4.752 -7.154 1.00 76.56 233 LEU A CA 1
ATOM 1862 C C . LEU A 1 233 ? 20.920 -5.760 -6.503 1.00 76.56 233 LEU A C 1
ATOM 1864 O O . LEU A 1 233 ? 21.722 -5.371 -5.661 1.00 76.56 233 LEU A O 1
ATOM 1868 N N . TRP A 1 234 ? 20.858 -7.037 -6.895 1.00 72.88 234 TRP A N 1
ATOM 1869 C CA . TRP A 1 234 ? 21.539 -8.139 -6.193 1.00 72.88 234 TRP A CA 1
ATOM 1870 C C . TRP A 1 234 ? 22.546 -8.910 -7.052 1.00 72.88 234 TRP A C 1
ATOM 1872 O O . TRP A 1 234 ? 23.331 -9.700 -6.530 1.00 72.88 234 TRP A O 1
ATOM 1882 N N . GLY A 1 235 ? 22.561 -8.689 -8.368 1.00 65.69 235 GLY A N 1
ATOM 1883 C CA . GLY A 1 235 ? 23.389 -9.441 -9.317 1.00 65.69 235 GLY A CA 1
ATOM 1884 C C . GLY A 1 235 ? 24.895 -9.205 -9.184 1.00 65.69 235 GLY A C 1
ATOM 1885 O O . GLY A 1 235 ? 25.674 -10.005 -9.690 1.00 65.69 235 GLY A O 1
ATOM 1886 N N . HIS A 1 236 ? 25.314 -8.161 -8.467 1.00 57.25 236 HIS A N 1
ATOM 1887 C CA . HIS A 1 236 ? 26.727 -7.809 -8.281 1.00 57.25 236 HIS A CA 1
ATOM 1888 C C . HIS A 1 236 ? 27.364 -8.415 -7.015 1.00 57.25 236 HIS A C 1
ATOM 1890 O O . HIS A 1 236 ? 28.548 -8.207 -6.772 1.00 57.25 236 HIS A O 1
ATOM 1896 N N . GLY A 1 237 ? 26.598 -9.153 -6.198 1.00 46.09 237 GLY A N 1
ATOM 1897 C CA . GLY A 1 237 ? 27.020 -9.636 -4.873 1.00 46.09 237 GLY A CA 1
ATOM 1898 C C . GLY A 1 237 ? 27.491 -11.094 -4.790 1.00 46.09 237 GLY A C 1
ATOM 1899 O O . GLY A 1 237 ? 27.651 -11.606 -3.685 1.00 46.09 237 GLY A O 1
ATOM 1900 N N . ARG A 1 238 ? 27.689 -11.791 -5.915 1.00 35.09 238 ARG A N 1
ATOM 1901 C CA . ARG A 1 238 ? 28.266 -13.150 -5.936 1.00 35.09 238 ARG A CA 1
ATOM 1902 C C . ARG A 1 238 ? 29.442 -13.220 -6.914 1.00 35.09 238 ARG A C 1
ATOM 1904 O O . ARG A 1 238 ? 29.295 -13.739 -8.018 1.00 35.09 238 ARG A O 1
ATOM 1911 N N . LEU A 1 239 ? 30.592 -12.695 -6.492 1.00 30.41 239 LEU A N 1
ATOM 1912 C CA . LEU A 1 239 ? 31.922 -13.042 -7.003 1.00 30.41 239 LEU A CA 1
ATOM 1913 C C . LEU A 1 239 ? 32.857 -13.284 -5.819 1.00 30.41 239 LEU A C 1
ATOM 1915 O O . LEU A 1 239 ? 32.804 -12.472 -4.870 1.00 30.41 239 LEU A O 1
#